Protein AF-A0A380FHR1-F1 (afdb_monomer)

Foldseek 3Di:
DDQPPDADPDPDPRNVVSVVVNVVVVVVVVVVVVVVVVCLVPPDDCSDDQQVDDDVPGTRVVVVVVVVVCVVPDDDDCPDPCPVVQQVCQQAPVRDGDPGNVVNVVVVVVVVVVVVVVVVVVVVVVCVLEAELVVLPFDQAQPDASARSLCVQQPQALGEYEYEFGETEHAAARAHAANYEYEYPAEPRYEYEYDLNHDLQHANYEHNDQPLPHENYEYEGYEYELPQVSDCDWDQDPNDTHRGDAGPDDPGQANYEYHNYYNYDYYRYHYHNTNDYNYDYHND

InterPro domains:
  IPR011050 Pectin lyase fold/virulence factor [SSF51126] (128-274)
  IPR012334 Pectin lyase fold [G3DSA:2.160.20.10] (113-280)
  IPR024535 Rhamnogalacturonase A/B/Epimerase-like, pectate lyase domain [PF12708] (130-244)

Sequence (284 aa):
MNLHLDYPIDIGREWRYKTIDNFKMLSNFYQDITSNMKYHRTEEKHAHHARQIDYENVNVETIIKYLFSRVDNLVLGHNGDVVNETKDSRVAVDGTPFNVLSDRLFYDFSRIEKKLDENYEKLNKKIERIVNVNDYGADPTGETNSDEAFKKALGSGNVHVHMTAGTYKIKNGIKLPSRSILSGEGKGITIIKLADDAPRETLAVTNKDMDGTAEYIGTKGYSVDGNKARFDEKNVSQGIQFNHPAPSGGSLSSNVRFAGVKYGYIEDIKSIDALLPWFRYYLC

Secondary structure (DSSP, 8-state):
--------SS-SHHHHHHHHHHHHHHHHHHHHHHHHHHHHHHT-TT-S-GGGSEETTEEHHHHHHHHHHHHHT------STTHHHHHHTTB-TTS-B-SSHHHHHHHHHHHHHHHHHHHHHHHHHHHTTEEEGGGGT--TTSSSB-HHHHHHHHTTSSEEEE--SEEEEESS-EEE-TTEEEE-S-TTTEEEEE-TT--TT--SEEES--SS--BSEEEEEEEEE--GGG--PPEEETTEEESSPPP-STT-S-SEEEES-BS-EEEEEEEES-SS-SEEEE--

Organism: Staphylococcus gallinarum (NCBI:txid1293)

Solvent-accessible surface area (backbone atoms only — not comparable to full-atom values): 15306 Å² total; per-residue (Å²): 136,86,68,77,80,84,69,61,92,57,89,46,73,66,36,50,48,44,52,54,51,36,51,51,52,52,52,49,53,51,52,50,51,52,50,51,54,48,38,55,73,74,68,48,78,80,76,65,60,50,72,81,36,79,47,93,97,46,26,45,44,58,55,50,52,52,53,50,55,50,58,76,70,56,83,80,80,90,80,60,87,65,47,67,60,52,59,58,62,6,44,39,97,86,67,55,76,43,96,45,48,68,59,30,50,52,55,52,50,57,52,48,51,52,52,48,52,56,48,48,53,54,47,48,65,61,50,65,33,57,38,55,27,54,84,51,65,31,36,43,82,39,86,47,73,20,50,67,10,50,52,61,54,43,63,86,28,73,28,32,34,34,41,66,64,30,34,32,18,27,47,79,38,47,62,43,35,43,40,20,33,43,33,35,70,23,61,86,41,8,34,41,30,42,36,72,87,31,58,67,49,38,35,51,33,29,50,56,53,66,84,44,77,29,34,43,34,36,39,35,20,21,21,36,32,37,45,42,78,59,46,87,52,66,25,72,56,98,88,43,77,40,98,42,53,71,48,68,49,95,82,34,11,15,26,32,39,43,42,13,54,42,76,56,51,79,43,65,69,41,73,39,54,45,51,34,64,51,66,48,79,41,86,106

Mean predicted aligned error: 12.51 Å

Structure (mmCIF, N/CA/C/O backbone):
data_AF-A0A380FHR1-F1
#
_entry.id   AF-A0A380FHR1-F1
#
loop_
_atom_site.group_PDB
_atom_site.id
_atom_site.type_symbol
_atom_site.label_atom_id
_atom_site.label_alt_id
_atom_site.label_comp_id
_atom_site.label_asym_id
_atom_site.label_entity_id
_atom_site.label_seq_id
_atom_site.pdbx_PDB_ins_code
_atom_site.Cartn_x
_atom_site.Cartn_y
_atom_site.Cartn_z
_atom_site.occupancy
_atom_site.B_iso_or_equiv
_atom_site.auth_seq_id
_atom_site.auth_comp_id
_atom_site.auth_asym_id
_atom_site.auth_atom_id
_atom_site.pdbx_PDB_model_num
ATOM 1 N N . MET A 1 1 ? 7.665 35.182 25.353 1.00 75.38 1 MET A N 1
ATOM 2 C CA . MET A 1 1 ? 8.091 35.887 24.126 1.00 75.38 1 MET A CA 1
ATOM 3 C C . MET A 1 1 ? 7.876 37.365 24.367 1.00 75.38 1 MET A C 1
ATOM 5 O O . MET A 1 1 ? 6.761 37.730 24.710 1.00 75.38 1 MET A O 1
ATOM 9 N N . ASN A 1 2 ? 8.918 38.182 24.234 1.00 86.44 2 ASN A N 1
ATOM 10 C CA . ASN A 1 2 ? 8.827 39.625 24.453 1.00 86.44 2 ASN A CA 1
ATOM 11 C C . ASN A 1 2 ? 9.055 40.309 23.111 1.00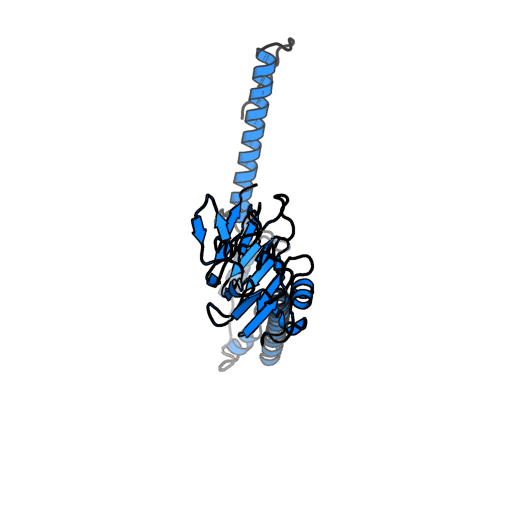 86.44 2 ASN A C 1
ATOM 13 O O . ASN A 1 2 ? 10.183 40.350 22.633 1.00 86.44 2 ASN A O 1
ATOM 17 N N . LEU A 1 3 ? 7.974 40.771 22.490 1.00 93.56 3 LEU A N 1
ATOM 18 C CA . LEU A 1 3 ? 8.045 41.508 21.233 1.00 93.56 3 LEU A CA 1
ATOM 19 C C . LEU A 1 3 ? 8.453 42.955 21.519 1.00 93.56 3 LEU A C 1
ATOM 21 O O . LEU A 1 3 ? 8.003 43.541 22.504 1.00 93.56 3 LEU A O 1
ATOM 25 N N . HIS A 1 4 ? 9.247 43.547 20.633 1.00 94.81 4 HIS A N 1
ATOM 26 C CA . HIS A 1 4 ? 9.456 44.992 20.605 1.00 94.81 4 HIS A CA 1
ATOM 27 C C . HIS A 1 4 ? 8.129 45.650 20.234 1.00 94.81 4 HIS A C 1
ATOM 29 O O . HIS A 1 4 ? 7.595 45.387 19.156 1.00 94.81 4 HIS A O 1
ATOM 35 N N . LEU A 1 5 ? 7.570 46.462 21.126 1.00 94.00 5 LEU A N 1
ATOM 36 C CA . LEU A 1 5 ? 6.333 47.219 20.880 1.00 94.00 5 LEU A CA 1
ATOM 37 C C . LEU A 1 5 ? 6.600 48.731 20.824 1.00 94.00 5 LEU A C 1
ATOM 39 O O . LEU A 1 5 ? 5.780 49.495 20.322 1.00 94.00 5 LEU A O 1
ATOM 43 N N . ASP A 1 6 ? 7.769 49.153 21.293 1.00 94.50 6 ASP A N 1
ATOM 44 C CA . ASP A 1 6 ? 8.292 50.511 21.284 1.00 94.50 6 ASP A CA 1
ATOM 45 C C . ASP A 1 6 ? 9.019 50.796 19.961 1.00 94.50 6 ASP A C 1
ATOM 47 O O . ASP A 1 6 ? 10.242 50.704 19.844 1.00 94.50 6 ASP A O 1
ATOM 51 N N . TYR A 1 7 ? 8.272 51.124 18.913 1.00 95.38 7 TYR A N 1
ATOM 52 C CA . TYR A 1 7 ? 8.891 51.490 17.640 1.00 95.38 7 TYR A CA 1
ATOM 53 C C . TYR A 1 7 ? 9.314 52.963 17.628 1.00 95.38 7 TYR A C 1
ATOM 55 O O . TYR A 1 7 ? 8.534 53.821 18.047 1.00 95.38 7 TYR A O 1
ATOM 63 N N . PRO A 1 8 ? 10.518 53.287 17.120 1.00 92.94 8 PRO A N 1
ATOM 64 C CA . PRO A 1 8 ? 10.861 54.672 16.835 1.00 92.94 8 PRO A CA 1
ATOM 65 C C . PRO A 1 8 ? 9.966 55.204 15.706 1.00 92.94 8 PRO A C 1
ATOM 67 O O . PRO A 1 8 ? 9.514 54.442 14.847 1.00 92.94 8 PRO A O 1
ATOM 70 N N . ILE A 1 9 ? 9.735 56.519 15.694 1.00 92.62 9 ILE A N 1
ATOM 71 C CA . ILE A 1 9 ? 8.952 57.188 14.640 1.00 92.62 9 ILE A CA 1
ATOM 72 C C . ILE A 1 9 ? 9.678 57.077 13.286 1.00 92.62 9 ILE A C 1
ATOM 74 O O . ILE A 1 9 ? 9.042 56.889 12.249 1.00 92.62 9 ILE A O 1
ATOM 78 N N . ASP A 1 10 ? 11.013 57.130 13.297 1.00 92.19 10 ASP A N 1
ATOM 79 C CA . ASP A 1 10 ? 11.834 57.035 12.092 1.00 92.19 10 ASP A CA 1
ATOM 80 C C . ASP A 1 10 ? 12.013 55.583 11.617 1.00 92.19 10 ASP A C 1
ATOM 82 O O . ASP A 1 10 ? 12.459 54.706 12.360 1.00 92.19 10 ASP A O 1
ATOM 86 N N . ILE A 1 11 ? 11.798 55.339 10.320 1.00 89.94 11 ILE A N 1
ATOM 87 C CA . ILE A 1 11 ? 11.934 54.024 9.651 1.00 89.94 11 ILE A CA 1
ATOM 88 C C . ILE A 1 11 ? 13.398 53.614 9.357 1.00 89.94 11 ILE A C 1
ATOM 90 O O . ILE A 1 11 ? 13.751 53.044 8.311 1.00 89.94 11 ILE A O 1
ATOM 94 N N . GLY A 1 12 ? 14.285 53.933 10.298 1.00 92.94 12 GLY A N 1
ATOM 95 C CA . GLY A 1 12 ? 15.726 53.715 10.228 1.00 92.94 12 GLY A CA 1
ATOM 96 C C . GLY A 1 12 ? 16.170 52.293 10.586 1.00 92.94 12 GLY A C 1
ATOM 97 O O . GLY A 1 12 ? 15.414 51.323 10.527 1.00 92.94 12 GLY A O 1
ATOM 98 N N . ARG A 1 13 ? 17.449 52.157 10.958 1.00 94.44 13 ARG A N 1
ATOM 99 C CA . ARG A 1 13 ? 18.068 50.864 11.304 1.00 94.44 13 ARG A CA 1
ATOM 100 C C . ARG A 1 13 ? 17.358 50.174 12.472 1.00 94.44 13 ARG A C 1
ATOM 102 O O . ARG A 1 13 ? 17.110 48.975 12.395 1.00 94.44 13 ARG A O 1
ATOM 109 N N . GLU A 1 14 ? 17.033 50.925 13.520 1.00 94.94 14 GLU A N 1
ATOM 110 C CA . GLU A 1 14 ? 16.400 50.393 14.730 1.00 94.94 14 GLU A CA 1
ATOM 111 C C . GLU A 1 14 ? 14.989 49.859 14.450 1.00 94.94 14 GLU A C 1
ATOM 113 O O . GLU A 1 14 ? 14.685 48.728 14.822 1.00 94.94 14 GLU A O 1
ATOM 118 N N . TRP A 1 15 ? 14.169 50.610 13.705 1.00 96.00 15 TRP A N 1
ATOM 119 C CA . TRP A 1 15 ? 12.836 50.166 13.282 1.00 96.00 15 TRP A CA 1
ATOM 120 C C . TRP A 1 15 ? 12.893 48.829 12.530 1.00 96.00 15 TRP A C 1
ATOM 122 O O . TRP A 1 15 ? 12.142 47.898 12.829 1.00 96.00 15 TRP A O 1
ATOM 132 N N . ARG A 1 16 ? 13.829 48.697 11.577 1.00 95.44 16 ARG A N 1
ATOM 133 C CA . ARG A 1 16 ? 13.999 47.466 10.784 1.00 95.44 16 ARG A CA 1
ATOM 134 C C . ARG A 1 16 ? 14.482 46.302 11.636 1.00 95.44 16 ARG A C 1
ATOM 136 O O . ARG A 1 16 ? 13.987 45.194 11.462 1.00 95.44 16 ARG A O 1
ATOM 143 N N . TYR A 1 17 ? 15.424 46.549 12.546 1.00 95.19 17 TYR A N 1
ATOM 144 C CA . TYR A 1 17 ? 15.900 45.538 13.486 1.00 95.19 17 TYR A CA 1
ATOM 145 C C . TYR A 1 17 ? 14.744 44.995 14.332 1.00 95.19 17 TYR A C 1
ATOM 147 O O . TYR A 1 17 ? 14.491 43.794 14.288 1.00 95.19 17 TYR A O 1
ATOM 155 N N . LYS A 1 18 ? 13.992 45.878 15.007 1.00 96.19 18 LYS A N 1
ATOM 156 C CA . LYS A 1 18 ? 12.850 45.506 15.858 1.00 96.19 18 LYS A CA 1
ATOM 157 C C . LYS A 1 18 ? 11.790 44.722 15.077 1.00 96.19 18 LYS A C 1
ATOM 159 O O . LYS A 1 18 ? 11.307 43.697 15.549 1.00 96.19 18 LYS A O 1
ATOM 164 N N . THR A 1 19 ? 11.509 45.146 13.843 1.00 95.25 19 THR A N 1
ATOM 165 C CA . THR A 1 19 ? 10.565 44.467 12.942 1.00 95.25 19 THR A CA 1
ATOM 166 C C . THR A 1 19 ? 11.025 43.050 12.586 1.00 95.25 19 THR A C 1
ATOM 168 O O . THR A 1 19 ? 10.270 42.092 12.742 1.00 95.25 19 THR A O 1
ATOM 171 N N . ILE A 1 20 ? 12.266 42.894 12.111 1.00 95.62 20 ILE A N 1
ATOM 172 C CA . ILE A 1 20 ? 12.815 41.590 11.704 1.00 95.62 20 ILE A CA 1
ATOM 173 C C . ILE A 1 20 ? 12.901 40.642 12.900 1.00 95.62 20 ILE A C 1
ATOM 175 O O . ILE A 1 20 ? 12.575 39.462 12.773 1.00 95.62 20 ILE A O 1
ATOM 179 N N . ASP A 1 21 ? 13.343 41.153 14.046 1.00 95.50 21 ASP A N 1
ATOM 180 C CA . ASP A 1 21 ? 13.478 40.376 15.272 1.00 95.50 21 ASP A CA 1
ATOM 181 C C . ASP A 1 21 ? 12.108 39.875 15.755 1.00 95.50 21 ASP A C 1
ATOM 183 O O . ASP A 1 21 ? 11.928 38.672 15.948 1.00 95.50 21 ASP A O 1
ATOM 187 N N . ASN A 1 22 ? 11.093 40.749 15.785 1.00 97.44 22 ASN A N 1
ATOM 188 C CA . ASN A 1 22 ? 9.713 40.353 16.072 1.00 97.44 22 ASN A CA 1
ATOM 189 C C . ASN A 1 22 ? 9.204 39.270 15.115 1.00 97.44 22 ASN A C 1
ATOM 191 O O . ASN A 1 22 ? 8.620 38.288 15.567 1.00 97.44 22 ASN A O 1
ATOM 195 N N . PHE A 1 23 ? 9.422 39.413 13.803 1.00 97.19 23 PHE A N 1
ATOM 196 C CA . PHE A 1 23 ? 8.970 38.407 12.837 1.00 97.19 23 PHE A CA 1
ATOM 197 C C . PHE A 1 23 ? 9.641 37.049 13.046 1.00 97.19 23 PHE A C 1
ATOM 199 O O . PHE A 1 23 ? 8.971 36.019 12.965 1.00 97.19 23 PHE A O 1
ATOM 206 N N . LYS A 1 24 ? 10.939 37.028 13.362 1.00 95.88 24 LYS A N 1
ATOM 207 C CA . LYS A 1 24 ? 11.644 35.785 13.698 1.00 95.88 24 LYS A CA 1
ATOM 208 C C . LYS A 1 24 ? 11.088 35.152 14.969 1.00 95.88 24 LYS A C 1
ATOM 210 O O . LYS A 1 24 ? 10.809 33.956 14.970 1.00 95.88 24 LYS A O 1
ATOM 215 N N . MET A 1 25 ? 10.878 35.944 16.021 1.00 95.75 25 MET A N 1
ATOM 216 C CA . MET A 1 25 ? 10.296 35.456 17.275 1.00 95.75 25 MET A CA 1
ATOM 217 C C . MET A 1 25 ? 8.899 34.872 17.060 1.00 95.75 25 MET A C 1
ATOM 219 O O . MET A 1 25 ? 8.623 33.773 17.532 1.00 95.75 25 MET A O 1
ATOM 223 N N . LEU A 1 26 ? 8.048 35.565 16.299 1.00 96.62 26 LEU A N 1
ATOM 224 C CA . LEU A 1 26 ? 6.706 35.097 15.955 1.00 96.62 26 LEU A CA 1
ATOM 225 C C . LEU A 1 26 ? 6.741 33.798 15.145 1.00 96.62 26 LEU A C 1
ATOM 227 O O . LEU A 1 26 ? 5.982 32.877 15.438 1.00 96.62 26 LEU A O 1
ATOM 231 N N . SER A 1 27 ? 7.635 33.703 14.157 1.00 96.56 27 SER A N 1
ATOM 232 C CA . SER A 1 27 ? 7.803 32.491 13.350 1.00 96.56 27 SER A CA 1
ATOM 233 C C . SER A 1 27 ? 8.229 31.298 14.205 1.00 96.56 27 SER A C 1
ATOM 235 O O . SER A 1 27 ? 7.646 30.223 14.085 1.00 96.56 27 SER A O 1
ATOM 237 N N . ASN A 1 28 ? 9.214 31.481 15.087 1.00 95.81 28 ASN A N 1
ATOM 238 C CA . ASN A 1 28 ? 9.685 30.413 15.970 1.00 95.81 28 ASN A CA 1
ATOM 239 C C . ASN A 1 28 ? 8.590 29.995 16.954 1.00 95.81 28 ASN A C 1
ATOM 241 O O . ASN A 1 28 ? 8.296 28.815 17.081 1.00 95.81 28 ASN A O 1
ATOM 245 N N . PHE A 1 29 ? 7.906 30.960 17.570 1.00 96.12 29 PHE A N 1
ATOM 246 C CA . PHE A 1 29 ? 6.795 30.684 18.476 1.00 96.12 29 PHE A CA 1
ATOM 247 C C . PHE A 1 29 ? 5.662 29.905 17.793 1.00 96.12 29 PHE A C 1
ATOM 249 O O . PHE A 1 29 ? 5.120 28.961 18.366 1.00 96.12 29 PHE A O 1
ATOM 256 N N . TYR A 1 30 ? 5.326 30.257 16.549 1.00 96.81 30 TYR A N 1
ATOM 257 C CA . TYR A 1 30 ? 4.349 29.513 15.755 1.00 96.81 30 TYR A CA 1
ATOM 258 C C . TYR A 1 30 ? 4.797 28.067 15.495 1.00 96.81 30 TYR A C 1
ATOM 260 O O . TYR A 1 30 ? 3.996 27.136 15.625 1.00 96.81 30 TYR A O 1
ATOM 268 N N . GLN A 1 31 ? 6.071 27.863 15.152 1.00 96.69 31 GLN A N 1
ATOM 269 C CA . GLN A 1 31 ? 6.639 26.529 14.946 1.00 96.69 31 GLN A CA 1
ATOM 270 C C . GLN A 1 31 ? 6.643 25.703 16.237 1.00 96.69 31 GLN A C 1
ATOM 272 O O . GLN A 1 31 ? 6.275 24.526 16.201 1.00 96.69 31 GLN A O 1
ATOM 277 N N . ASP A 1 32 ? 6.978 26.320 17.369 1.00 96.75 32 ASP A N 1
ATOM 278 C CA . ASP A 1 32 ? 6.986 25.680 18.684 1.00 96.75 32 ASP A CA 1
ATOM 279 C C . ASP A 1 32 ? 5.577 25.251 19.097 1.00 96.75 32 ASP A C 1
ATOM 281 O O . ASP A 1 32 ? 5.377 24.093 19.459 1.00 96.75 32 ASP A O 1
ATOM 285 N N . ILE A 1 33 ? 4.577 26.135 18.968 1.00 97.44 33 ILE A N 1
ATOM 286 C CA . ILE A 1 33 ? 3.171 25.784 19.227 1.00 97.44 33 ILE A CA 1
ATOM 287 C C . ILE A 1 33 ? 2.736 24.640 18.322 1.00 97.44 33 ILE A C 1
ATOM 289 O O . ILE A 1 33 ? 2.138 23.676 18.791 1.00 97.44 33 ILE A O 1
ATOM 293 N N . THR A 1 34 ? 3.024 24.731 17.024 1.00 97.75 34 THR A N 1
ATOM 294 C CA . THR A 1 34 ? 2.611 23.706 16.058 1.00 97.75 34 THR A CA 1
ATOM 295 C C . THR A 1 34 ? 3.220 22.351 16.408 1.00 97.75 34 THR A C 1
ATOM 297 O O . THR A 1 34 ? 2.531 21.330 16.374 1.00 97.75 34 THR A O 1
ATOM 300 N N . SER A 1 35 ? 4.494 22.340 16.795 1.00 97.31 35 SER A N 1
ATOM 301 C CA . SER A 1 35 ? 5.212 21.126 17.182 1.00 97.31 35 SER A CA 1
ATOM 302 C C . SER A 1 35 ? 4.701 20.565 18.506 1.00 97.31 35 SER A C 1
ATOM 304 O O . SER A 1 35 ? 4.442 19.367 18.595 1.00 97.31 35 SER A O 1
ATOM 306 N N . ASN A 1 36 ? 4.478 21.420 19.506 1.00 97.69 36 ASN A N 1
ATOM 307 C CA . ASN A 1 36 ? 3.932 21.023 20.800 1.00 97.69 36 ASN A CA 1
ATOM 308 C C . ASN A 1 36 ? 2.505 20.467 20.663 1.00 97.69 36 ASN A C 1
ATOM 310 O O . ASN A 1 36 ? 2.215 19.395 21.181 1.00 97.69 36 ASN A O 1
ATOM 314 N N . MET A 1 37 ? 1.648 21.115 19.869 1.00 97.69 37 MET A N 1
ATOM 315 C CA . MET A 1 37 ? 0.297 20.629 19.576 1.00 97.69 37 MET A CA 1
ATOM 316 C C . MET A 1 37 ? 0.306 19.317 18.797 1.00 97.69 37 MET A C 1
ATOM 318 O O . MET A 1 37 ? -0.544 18.460 19.031 1.00 97.69 37 MET A O 1
ATOM 322 N N . LYS A 1 38 ? 1.246 19.138 17.861 1.00 97.75 38 LYS A N 1
ATOM 323 C CA . LYS A 1 38 ? 1.417 17.859 17.168 1.00 97.75 38 LYS A CA 1
ATOM 324 C C . LYS A 1 38 ? 1.790 16.769 18.170 1.00 97.75 38 LYS A C 1
ATOM 326 O O . LYS A 1 38 ? 1.095 15.762 18.225 1.00 97.75 38 LYS A O 1
ATOM 331 N N . TYR A 1 39 ? 2.812 17.010 18.988 1.00 97.56 39 TYR A N 1
ATOM 332 C CA . TYR A 1 39 ? 3.243 16.088 20.035 1.00 97.56 39 TYR A CA 1
ATOM 333 C C . TYR A 1 39 ? 2.092 15.723 20.987 1.00 97.56 39 TYR A C 1
ATOM 335 O O . TYR A 1 39 ? 1.795 14.540 21.138 1.00 97.56 39 TYR A O 1
ATOM 343 N N . HIS A 1 40 ? 1.372 16.712 21.527 1.00 97.62 40 HIS A N 1
ATOM 344 C CA . HIS A 1 40 ? 0.210 16.509 22.401 1.00 97.62 40 HIS A CA 1
ATOM 345 C C . HIS A 1 40 ? -0.860 15.610 21.759 1.00 97.62 40 HIS A C 1
ATOM 347 O O . HIS A 1 40 ? -1.440 14.745 22.408 1.00 97.62 40 HIS A O 1
ATOM 353 N N . ARG A 1 41 ? -1.104 15.782 20.452 1.00 96.62 41 ARG A N 1
ATOM 354 C CA . ARG A 1 41 ? -2.133 15.035 19.713 1.00 96.62 41 ARG A CA 1
ATOM 355 C C . ARG A 1 41 ? -1.725 13.622 19.311 1.00 96.62 41 ARG A C 1
ATOM 357 O O . ARG A 1 41 ? -2.615 12.805 19.086 1.00 96.62 41 ARG A O 1
ATOM 364 N N . THR A 1 42 ? -0.435 13.351 19.111 1.00 95.94 42 THR A N 1
ATOM 365 C CA . THR A 1 42 ? 0.008 12.099 18.470 1.00 95.94 42 THR A CA 1
ATOM 366 C C . THR A 1 42 ? 0.945 11.249 19.310 1.00 95.94 42 THR A C 1
ATOM 368 O O . THR A 1 42 ? 1.016 10.045 19.079 1.00 95.94 42 THR A O 1
ATOM 371 N N . GLU A 1 43 ? 1.683 11.843 20.242 1.00 95.88 43 GLU A N 1
ATOM 372 C CA . GLU A 1 43 ? 2.809 11.186 20.918 1.00 95.88 43 GLU A CA 1
ATOM 373 C C . GLU A 1 43 ? 2.735 11.274 22.446 1.00 95.88 43 GLU A C 1
ATOM 375 O O . GLU A 1 43 ? 3.196 10.355 23.129 1.00 95.88 43 GLU A O 1
ATOM 380 N N . GLU A 1 44 ? 2.147 12.340 22.997 1.00 97.56 44 GLU A N 1
ATOM 381 C CA . GLU A 1 44 ? 2.068 12.537 24.441 1.00 97.56 44 GLU A CA 1
ATOM 382 C C . GLU A 1 44 ? 1.219 11.454 25.119 1.00 97.56 44 GLU A C 1
ATOM 384 O O . GLU A 1 44 ? 0.011 11.320 24.907 1.00 97.56 44 GLU A O 1
ATOM 389 N N . LYS A 1 45 ? 1.861 10.673 25.990 1.00 95.88 45 LYS A N 1
ATOM 390 C CA . LYS A 1 45 ? 1.184 9.666 26.811 1.00 95.88 45 LYS A CA 1
ATOM 391 C C . LYS A 1 45 ? 0.536 10.343 28.014 1.00 95.88 45 LYS A C 1
ATOM 393 O O . LYS A 1 45 ? 1.156 11.185 28.649 1.00 95.88 45 LYS A O 1
ATOM 398 N N . HIS A 1 46 ? -0.680 9.920 28.362 1.00 94.50 46 HIS A N 1
ATOM 399 C CA . HIS A 1 46 ? -1.454 10.492 29.475 1.00 94.50 46 HIS A CA 1
ATOM 400 C C . HIS A 1 46 ? -1.723 12.004 29.343 1.00 94.50 46 HIS A C 1
ATOM 402 O O . HIS A 1 46 ? -1.794 12.708 30.345 1.00 94.50 46 HIS A O 1
ATOM 408 N N . ALA A 1 47 ? -1.930 12.485 28.113 1.00 95.56 47 ALA A N 1
ATOM 409 C CA . ALA A 1 47 ? -2.236 13.885 27.806 1.00 95.56 47 ALA A CA 1
ATOM 410 C C . ALA A 1 47 ? -3.467 14.445 28.553 1.00 95.56 47 ALA A C 1
ATOM 412 O O . ALA A 1 47 ? -3.565 15.648 28.797 1.00 95.56 47 ALA A O 1
ATOM 413 N N . HIS A 1 48 ? -4.404 13.571 28.931 1.00 96.19 48 HIS A N 1
ATOM 414 C CA . HIS A 1 48 ? -5.627 13.934 29.638 1.00 96.19 48 HIS A CA 1
ATOM 415 C C . HIS A 1 48 ? -5.905 12.990 30.809 1.00 96.19 48 HIS A C 1
ATOM 417 O O . HIS A 1 48 ? -5.642 11.786 30.752 1.00 96.19 48 HIS A O 1
ATOM 423 N N . HIS A 1 49 ? -6.528 13.532 31.851 1.00 97.44 49 HIS A N 1
ATOM 424 C CA . HIS A 1 49 ? -7.207 12.760 32.882 1.00 97.44 49 HIS A CA 1
ATOM 425 C C . HIS A 1 49 ? -8.622 12.390 32.423 1.00 97.44 49 HIS A C 1
ATOM 427 O O . HIS A 1 49 ? -9.281 13.172 31.741 1.00 97.44 49 HIS A O 1
ATOM 433 N N . ALA A 1 50 ? -9.139 11.243 32.871 1.00 97.19 50 ALA A N 1
ATOM 434 C CA . ALA A 1 50 ? -10.475 10.771 32.495 1.00 97.19 50 ALA A CA 1
ATOM 435 C C . ALA A 1 50 ? -11.609 11.767 32.837 1.00 97.19 50 ALA A C 1
ATOM 437 O O . ALA A 1 50 ? -12.598 11.829 32.113 1.00 97.19 50 ALA A O 1
ATOM 438 N N . ARG A 1 51 ? -11.461 12.608 33.875 1.00 97.50 51 ARG A N 1
ATOM 439 C CA . ARG A 1 51 ? -12.414 13.696 34.187 1.00 97.50 51 ARG A CA 1
ATOM 440 C C . ARG A 1 51 ? -12.535 14.787 33.118 1.00 97.50 51 ARG A C 1
ATOM 442 O O . ARG A 1 51 ? -13.465 15.576 33.192 1.00 97.50 51 ARG A O 1
ATOM 449 N N . GLN A 1 52 ? -11.579 14.878 32.192 1.00 97.88 52 GLN A N 1
ATOM 450 C CA . GLN A 1 52 ? -11.570 15.858 31.097 1.00 97.88 52 GLN A CA 1
ATOM 451 C C . GLN A 1 52 ? -12.258 15.325 29.832 1.00 97.88 52 GLN A C 1
ATOM 453 O O . GLN A 1 52 ? -12.270 16.016 28.819 1.00 97.88 52 GLN A O 1
ATOM 458 N N . ILE A 1 53 ? -12.775 14.093 29.871 1.00 97.75 53 ILE A N 1
ATOM 459 C CA . ILE A 1 53 ? -13.451 13.448 28.749 1.00 97.75 53 ILE A CA 1
ATOM 460 C C . ILE A 1 53 ? -14.925 13.315 29.113 1.00 97.75 53 ILE A C 1
ATOM 462 O O . ILE A 1 53 ? -15.266 12.613 30.069 1.00 97.75 53 ILE A O 1
ATOM 466 N N . ASP A 1 54 ? -15.782 13.984 28.351 1.00 97.81 54 ASP A N 1
ATOM 467 C CA . ASP A 1 54 ? -17.229 13.916 28.528 1.00 97.81 54 ASP A CA 1
ATOM 468 C C . ASP A 1 54 ? -17.786 12.574 28.025 1.00 97.81 54 ASP A C 1
ATOM 470 O O . ASP A 1 54 ? -17.332 12.014 27.024 1.00 97.81 54 ASP A O 1
ATOM 474 N N . TYR A 1 55 ? -18.788 12.061 28.732 1.00 96.12 55 TYR A N 1
ATOM 475 C CA . TYR A 1 55 ? -19.588 10.894 28.380 1.00 96.12 55 TYR A CA 1
ATOM 476 C C . TYR A 1 55 ? -21.050 11.174 28.748 1.00 96.12 55 TYR A C 1
ATOM 478 O O . TYR A 1 55 ? -21.425 11.165 29.923 1.00 96.12 55 TYR A O 1
ATOM 486 N N . GLU A 1 56 ? -21.875 11.439 27.734 1.00 94.88 56 GLU A N 1
ATOM 487 C CA . GLU A 1 56 ? -23.251 11.926 27.902 1.00 94.88 56 GLU A CA 1
ATOM 488 C C . GLU A 1 56 ? -23.312 13.159 28.829 1.00 94.88 56 GLU A C 1
ATOM 490 O O . GLU A 1 56 ? -22.760 14.202 28.493 1.00 94.88 56 GLU A O 1
ATOM 495 N N . ASN A 1 57 ? -23.972 13.051 29.989 1.00 96.06 57 ASN A N 1
ATOM 496 C CA . ASN A 1 57 ? -24.147 14.140 30.959 1.00 96.06 57 ASN A CA 1
ATOM 497 C C . ASN A 1 57 ? -23.120 14.112 32.113 1.00 96.06 57 ASN A C 1
ATOM 499 O O . ASN A 1 57 ? -23.272 14.846 33.089 1.00 96.06 57 ASN A O 1
ATOM 503 N N . VAL A 1 58 ? -22.111 13.237 32.053 1.00 97.56 58 VAL A N 1
ATOM 504 C CA . VAL A 1 58 ? -21.051 13.092 33.069 1.00 97.56 58 VAL A CA 1
ATOM 505 C C . VAL A 1 58 ? -19.677 12.998 32.397 1.00 97.56 58 VAL A C 1
ATOM 507 O O . VAL A 1 58 ? -19.577 13.064 31.180 1.00 97.56 58 VAL A O 1
ATOM 510 N N . ASN A 1 59 ? -18.597 12.834 33.166 1.00 98.06 59 ASN A N 1
ATOM 511 C CA . ASN A 1 59 ? -17.271 12.523 32.615 1.00 98.06 59 ASN A CA 1
ATOM 512 C C . ASN A 1 59 ? -16.929 11.028 32.745 1.00 98.06 59 ASN A C 1
ATOM 514 O O . ASN A 1 59 ? -17.493 10.317 33.586 1.00 98.06 59 ASN A O 1
ATOM 518 N N . VAL A 1 60 ? -15.959 10.567 31.949 1.00 97.75 60 VAL A N 1
ATOM 519 C CA . VAL A 1 60 ? -15.507 9.164 31.902 1.00 97.75 60 VAL A CA 1
ATOM 520 C C . VAL A 1 60 ? -15.060 8.650 33.277 1.00 97.75 60 VAL A C 1
ATOM 522 O O . VAL A 1 60 ? -15.379 7.523 33.648 1.00 97.75 60 VAL A O 1
ATOM 525 N N . GLU A 1 61 ? -14.376 9.469 34.080 1.00 98.19 61 GLU A N 1
ATOM 526 C CA . GLU A 1 61 ? -13.972 9.068 35.437 1.00 98.19 61 GLU A CA 1
ATOM 527 C C . GLU A 1 61 ? -15.185 8.748 36.328 1.00 98.19 61 GLU A C 1
ATOM 529 O O . GLU A 1 61 ? -15.181 7.764 37.069 1.00 98.19 61 GLU A O 1
ATOM 534 N N . THR A 1 62 ? -16.235 9.563 36.236 1.00 98.06 62 THR A N 1
ATOM 535 C CA . THR A 1 62 ? -17.453 9.427 37.044 1.00 98.06 62 THR A CA 1
ATOM 536 C C . THR A 1 62 ? -18.228 8.169 36.669 1.00 98.06 62 THR A C 1
ATOM 538 O O . THR A 1 62 ? -18.592 7.394 37.554 1.00 98.06 62 THR A O 1
ATOM 541 N N . ILE A 1 63 ? -18.446 7.928 35.370 1.00 97.56 63 ILE A N 1
ATOM 542 C CA . ILE A 1 63 ? -19.181 6.740 34.917 1.00 97.56 63 ILE A CA 1
ATOM 543 C C . ILE A 1 63 ? -18.413 5.448 35.222 1.00 97.56 63 ILE A C 1
ATOM 545 O O . ILE A 1 63 ? -19.022 4.481 35.669 1.00 97.56 63 ILE A O 1
ATOM 549 N N . ILE A 1 64 ? -17.081 5.436 35.087 1.00 97.56 64 ILE A N 1
ATOM 550 C CA . ILE A 1 64 ? -16.256 4.270 35.438 1.00 97.56 64 ILE A CA 1
ATOM 551 C C . ILE A 1 64 ? -16.366 3.951 36.932 1.00 97.56 64 ILE A C 1
ATOM 553 O O . ILE A 1 64 ? -16.614 2.801 37.293 1.00 97.56 64 ILE A O 1
ATOM 557 N N . LYS A 1 65 ? -16.239 4.958 37.810 1.00 98.00 65 LYS A N 1
ATOM 558 C CA . LYS A 1 65 ? -16.412 4.764 39.260 1.00 98.00 65 LYS A CA 1
ATOM 559 C C . LYS A 1 65 ? -17.799 4.216 39.589 1.00 98.00 65 LYS A C 1
ATOM 561 O O . LYS A 1 65 ? -17.908 3.261 40.350 1.00 98.00 65 LYS A O 1
ATOM 566 N N . TYR A 1 66 ? -18.842 4.781 38.982 1.00 97.50 66 TYR A N 1
ATOM 567 C CA . TYR A 1 66 ? -20.213 4.308 39.157 1.00 97.50 66 TYR A CA 1
ATOM 568 C C . TYR A 1 66 ? -20.388 2.844 38.722 1.00 97.50 66 TYR A C 1
ATOM 570 O O . TYR A 1 66 ? -20.977 2.057 39.463 1.00 97.50 66 TYR A O 1
ATOM 578 N N . LEU A 1 67 ? -19.856 2.455 37.557 1.00 96.69 67 LEU A N 1
ATOM 579 C CA . LEU A 1 67 ? -19.926 1.075 37.067 1.00 96.69 67 LEU A CA 1
ATOM 580 C C . LEU A 1 67 ? -19.188 0.100 37.992 1.00 96.69 67 LEU A C 1
ATOM 582 O O . LEU A 1 67 ? -19.754 -0.939 38.322 1.00 96.69 67 LEU A O 1
ATOM 586 N N . PHE A 1 68 ? -17.990 0.445 38.474 1.00 97.75 68 PHE A N 1
ATOM 587 C CA . PHE A 1 68 ? -17.280 -0.386 39.452 1.00 97.75 68 PHE A CA 1
ATOM 588 C C . PHE A 1 68 ? -18.065 -0.537 40.752 1.00 97.75 68 PHE A C 1
ATOM 590 O O . PHE A 1 68 ? -18.291 -1.657 41.193 1.00 97.75 68 PHE A O 1
ATOM 597 N N . SER A 1 69 ? -18.601 0.555 41.305 1.00 98.12 69 SER A N 1
ATOM 598 C CA . SER A 1 69 ? -19.440 0.473 42.506 1.00 98.12 69 SER A CA 1
ATOM 599 C C . SER A 1 69 ? -20.699 -0.374 42.297 1.00 98.12 69 SER A C 1
ATOM 601 O O . SER A 1 69 ? -21.173 -1.009 43.237 1.00 98.12 69 SER A O 1
ATOM 603 N N . ARG A 1 70 ? -21.261 -0.417 41.082 1.00 97.88 70 ARG A N 1
ATOM 604 C CA . ARG A 1 70 ? -22.366 -1.333 40.762 1.00 97.88 70 ARG A CA 1
ATOM 605 C C . ARG A 1 70 ? -21.931 -2.794 40.737 1.00 97.88 70 ARG A C 1
ATOM 607 O O . ARG A 1 70 ? -22.717 -3.629 41.169 1.00 97.88 70 ARG A O 1
ATOM 614 N N . VAL A 1 71 ? -20.736 -3.092 40.227 1.00 95.94 71 VAL A N 1
ATOM 615 C CA . VAL A 1 71 ? -20.167 -4.449 40.222 1.00 95.94 71 VAL A CA 1
ATOM 616 C C . VAL A 1 71 ? -19.850 -4.901 41.648 1.00 95.94 71 VAL A C 1
ATOM 618 O O . VAL A 1 71 ? -20.247 -5.998 42.022 1.00 95.94 71 VAL A O 1
ATOM 621 N N . ASP A 1 72 ? -19.239 -4.043 42.467 1.00 96.62 72 ASP A N 1
ATOM 622 C CA . ASP A 1 72 ? -18.896 -4.352 43.865 1.00 96.62 72 ASP A CA 1
ATOM 623 C C . ASP A 1 72 ? -20.131 -4.673 44.719 1.00 96.62 72 ASP A C 1
ATOM 625 O O . ASP A 1 72 ? -20.083 -5.515 45.612 1.00 96.62 72 ASP A O 1
ATOM 629 N N . ASN A 1 73 ? -21.255 -4.009 44.435 1.00 97.00 73 ASN A N 1
ATOM 630 C CA . ASN A 1 73 ? -22.525 -4.234 45.126 1.00 97.00 73 ASN A CA 1
ATOM 631 C C . ASN A 1 73 ? -23.432 -5.260 44.419 1.00 97.00 73 ASN A C 1
ATOM 633 O O . ASN A 1 73 ? -24.570 -5.467 44.847 1.00 97.00 73 ASN A O 1
ATOM 637 N N . LEU A 1 74 ? -22.981 -5.876 43.319 1.00 96.62 74 LEU A N 1
ATOM 638 C CA . LEU A 1 74 ? -23.784 -6.832 42.563 1.00 96.62 74 LEU A CA 1
ATOM 639 C C . LEU A 1 74 ? -23.939 -8.134 43.355 1.00 96.62 74 LEU A C 1
ATOM 641 O O . LEU A 1 74 ? -22.964 -8.796 43.698 1.00 96.62 74 LEU A O 1
ATOM 645 N N . VAL A 1 75 ? -25.185 -8.550 43.578 1.00 94.25 75 VAL A N 1
ATOM 646 C CA . VAL A 1 75 ? -25.506 -9.836 44.207 1.00 94.25 75 VAL A CA 1
ATOM 647 C C . VAL A 1 75 ? -25.997 -10.806 43.137 1.00 94.25 75 VAL A C 1
ATOM 649 O O . VAL A 1 75 ? -26.971 -10.527 42.436 1.00 94.25 75 VAL A O 1
ATOM 652 N N . LEU A 1 76 ? -25.330 -11.956 43.014 1.00 93.31 76 LEU A N 1
ATOM 653 C CA . LEU A 1 76 ? -25.679 -13.012 42.062 1.00 93.31 76 LEU A CA 1
ATOM 654 C C . LEU A 1 76 ? -26.245 -14.229 42.797 1.00 93.31 76 LEU A C 1
ATOM 656 O O . LEU A 1 76 ? -25.627 -14.756 43.719 1.00 93.31 76 LEU A O 1
ATOM 660 N N . GLY A 1 77 ? -27.415 -14.696 42.363 1.00 92.50 77 GLY A N 1
ATOM 661 C CA . GLY A 1 77 ? -27.979 -15.964 42.823 1.00 92.50 77 GLY A CA 1
ATOM 662 C C . GLY A 1 77 ? -27.279 -17.161 42.176 1.00 92.50 77 GLY A C 1
ATOM 663 O O . GLY A 1 77 ? -26.867 -17.099 41.013 1.00 92.50 77 GLY A O 1
ATOM 664 N N . HIS A 1 78 ? -27.185 -18.272 42.907 1.00 92.38 78 HIS A N 1
ATOM 665 C CA . HIS A 1 78 ? -26.773 -19.559 42.347 1.00 92.38 78 HIS A CA 1
ATOM 666 C C . HIS A 1 78 ? -27.965 -20.207 41.624 1.00 92.38 78 HIS A C 1
ATOM 668 O O . HIS A 1 78 ? -28.701 -21.010 42.191 1.00 92.38 78 HIS A O 1
ATOM 674 N N . ASN A 1 79 ? -28.183 -19.805 40.370 1.00 88.56 79 ASN A N 1
ATOM 675 C CA . ASN A 1 79 ? -29.348 -20.190 39.563 1.00 88.56 79 ASN A CA 1
ATOM 676 C C . ASN A 1 79 ? -29.188 -21.545 38.842 1.00 88.56 79 ASN A C 1
ATOM 678 O O . ASN A 1 79 ? -29.913 -21.817 37.887 1.00 88.56 79 ASN A O 1
ATOM 682 N N . GLY A 1 80 ? -28.232 -22.371 39.273 1.00 88.62 80 GLY A N 1
ATOM 683 C CA . GLY A 1 80 ? -27.801 -23.587 38.587 1.00 88.62 80 GLY A CA 1
ATOM 684 C C . GLY A 1 80 ? -26.539 -23.386 37.747 1.00 88.62 80 GLY A C 1
ATOM 685 O O . GLY A 1 80 ? -26.026 -22.270 37.598 1.00 88.62 80 GLY A O 1
ATOM 686 N N . ASP A 1 81 ? -26.035 -24.493 37.212 1.00 90.62 81 ASP A N 1
ATOM 687 C CA . ASP A 1 81 ? -24.768 -24.530 36.488 1.00 90.62 81 ASP A CA 1
ATOM 688 C C . ASP A 1 81 ? -24.839 -23.708 35.191 1.00 90.62 81 ASP A C 1
ATOM 690 O O . ASP A 1 81 ? -25.800 -23.796 34.427 1.00 90.62 81 ASP A O 1
ATOM 694 N N . VAL A 1 82 ? -23.805 -22.898 34.933 1.00 86.12 82 VAL A N 1
ATOM 695 C CA . VAL A 1 82 ? -23.579 -22.158 33.670 1.00 86.12 82 VAL A CA 1
ATOM 696 C C . VAL A 1 82 ? -24.644 -21.088 33.330 1.00 86.12 82 VAL A C 1
ATOM 698 O O . VAL A 1 82 ? -24.497 -20.348 32.357 1.00 86.12 82 VAL A O 1
ATOM 701 N N . VAL A 1 83 ? -25.702 -20.902 34.133 1.00 93.69 83 VAL A N 1
ATOM 702 C CA . VAL A 1 83 ? -26.789 -19.942 33.828 1.00 93.69 83 VAL A CA 1
ATOM 703 C C . VAL A 1 83 ? -26.286 -18.497 33.783 1.00 93.69 83 VAL A C 1
ATOM 705 O O . VAL A 1 83 ? -26.550 -17.777 32.816 1.00 93.69 83 VAL A O 1
ATOM 708 N N . ASN A 1 84 ? -25.551 -18.064 34.812 1.00 94.31 84 ASN A N 1
ATOM 709 C CA . ASN A 1 84 ? -25.039 -16.692 34.882 1.00 94.31 84 ASN A CA 1
ATOM 710 C C . ASN A 1 84 ? -23.940 -16.447 33.833 1.00 94.31 84 ASN A C 1
ATOM 712 O O . ASN A 1 84 ? -23.953 -15.400 33.195 1.00 94.31 84 ASN A O 1
ATOM 716 N N . GLU A 1 85 ? -23.069 -17.429 33.588 1.00 93.50 85 GLU A N 1
ATOM 717 C CA . GLU A 1 85 ? -22.040 -17.382 32.536 1.00 93.50 85 GLU A CA 1
ATOM 718 C C . GLU A 1 85 ? -22.662 -17.255 31.136 1.00 93.50 85 GLU A C 1
ATOM 720 O O . GLU A 1 85 ? -22.275 -16.399 30.340 1.00 93.50 85 GLU A O 1
ATOM 725 N N . THR A 1 86 ? -23.699 -18.052 30.848 1.00 94.94 86 THR A N 1
ATOM 726 C CA . THR A 1 86 ? -24.426 -17.980 29.573 1.00 94.94 86 THR A CA 1
ATOM 727 C C . THR A 1 86 ? -25.122 -16.635 29.415 1.00 94.94 86 THR A C 1
ATOM 729 O O . THR A 1 86 ? -25.198 -16.115 28.306 1.00 94.94 86 THR A O 1
ATOM 732 N N . LYS A 1 87 ? -25.671 -16.074 30.500 1.00 94.56 87 LYS A N 1
ATOM 733 C CA . LYS A 1 87 ? -26.330 -14.764 30.472 1.00 94.56 87 LYS A CA 1
ATOM 734 C C . LYS A 1 87 ? -25.330 -13.637 30.217 1.00 94.56 87 LYS A C 1
ATOM 736 O O . LYS A 1 87 ? -25.638 -12.758 29.421 1.00 94.56 87 LYS A O 1
ATOM 741 N N . ASP A 1 88 ? -24.159 -13.689 30.844 1.00 95.00 88 ASP A N 1
ATOM 742 C CA . ASP A 1 88 ? -23.074 -12.726 30.629 1.00 95.00 88 ASP A CA 1
ATOM 743 C C . ASP A 1 88 ? -22.543 -12.789 29.184 1.00 95.00 88 ASP A C 1
ATOM 745 O O . ASP A 1 88 ? -22.427 -11.777 28.496 1.00 95.00 88 ASP A O 1
ATOM 749 N N . SER A 1 89 ? -22.395 -14.004 28.645 1.00 96.38 89 SER A N 1
ATOM 750 C CA . SER A 1 89 ? -21.945 -14.248 27.264 1.00 96.38 89 SER A CA 1
ATOM 751 C C . SER A 1 89 ? -22.891 -13.712 26.175 1.00 96.38 89 SER A C 1
ATOM 753 O O . SER A 1 89 ? -22.525 -13.673 24.998 1.00 96.38 89 SER A O 1
ATOM 755 N N . ARG A 1 90 ? -24.119 -13.302 26.525 1.00 97.31 90 ARG A N 1
ATOM 756 C CA . ARG A 1 90 ? -25.102 -12.737 25.580 1.00 97.31 90 ARG A CA 1
ATOM 757 C C . ARG A 1 90 ? -24.844 -11.276 25.228 1.00 97.31 90 ARG A C 1
ATOM 759 O O . ARG A 1 90 ? -25.586 -10.723 24.421 1.00 97.31 90 ARG A O 1
ATOM 766 N N . VAL A 1 91 ? -23.832 -10.643 25.810 1.00 96.69 91 VAL A N 1
ATOM 767 C CA . VAL A 1 91 ? -23.415 -9.294 25.422 1.00 96.69 91 VAL A CA 1
ATOM 768 C C . VAL A 1 91 ? -22.355 -9.401 24.322 1.00 96.69 91 VAL A C 1
ATOM 770 O O . VAL A 1 91 ? -21.371 -10.136 24.442 1.00 96.69 91 VAL A O 1
ATOM 773 N N . ALA A 1 92 ? -22.582 -8.720 23.199 1.00 96.50 92 ALA A N 1
ATOM 774 C CA . ALA A 1 92 ? -21.607 -8.637 22.115 1.00 96.50 92 ALA A CA 1
ATOM 775 C C . ALA A 1 92 ? -20.444 -7.7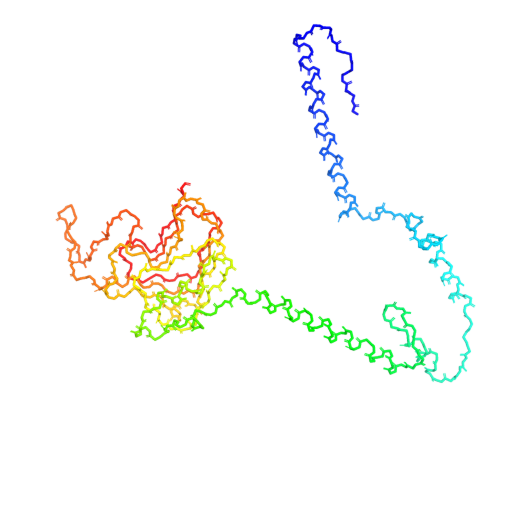01 22.483 1.00 96.50 92 ALA A C 1
ATOM 777 O O . ALA A 1 92 ? -20.518 -6.921 23.431 1.00 96.50 92 ALA A O 1
ATOM 778 N N . VAL A 1 93 ? -19.364 -7.737 21.698 1.00 91.44 93 VAL A N 1
ATOM 779 C CA . VAL A 1 93 ? -18.148 -6.935 21.955 1.00 91.44 93 VAL A CA 1
ATOM 780 C C . VAL A 1 93 ? -18.410 -5.420 21.928 1.00 91.44 93 VAL A C 1
ATOM 782 O O . VAL A 1 93 ? -17.676 -4.655 22.544 1.00 91.44 93 VAL A O 1
ATOM 785 N N . ASP A 1 94 ? -19.461 -4.972 21.242 1.00 92.88 94 ASP A N 1
ATOM 786 C CA . ASP A 1 94 ? -19.878 -3.564 21.214 1.00 92.88 94 ASP A CA 1
ATOM 787 C C . ASP A 1 94 ? -20.870 -3.180 22.324 1.00 92.88 94 ASP A C 1
ATOM 789 O O . ASP A 1 94 ? -21.396 -2.070 22.314 1.00 92.88 94 ASP A O 1
ATOM 793 N N . GLY A 1 95 ? -21.129 -4.082 23.273 1.00 93.56 95 GLY A N 1
ATOM 794 C CA . GLY A 1 95 ? -22.044 -3.858 24.388 1.00 93.56 95 GLY A CA 1
ATOM 795 C C . GLY A 1 95 ? -23.516 -4.132 24.071 1.00 93.56 95 GLY A C 1
ATOM 796 O O . GLY A 1 95 ? -24.350 -3.979 24.962 1.00 93.56 95 GLY A O 1
ATOM 797 N N . THR A 1 96 ? -23.861 -4.559 22.849 1.00 95.50 96 THR A N 1
ATOM 798 C CA . THR A 1 96 ? -25.250 -4.892 22.490 1.00 95.50 96 THR A CA 1
ATOM 799 C C . THR A 1 96 ? -25.706 -6.161 23.225 1.00 95.50 96 THR A C 1
ATOM 801 O O . THR A 1 96 ? -25.072 -7.209 23.063 1.00 95.50 96 THR A O 1
ATOM 804 N N . PRO A 1 97 ? -26.789 -6.116 24.023 1.00 96.81 97 PRO A N 1
ATOM 805 C CA . PRO A 1 97 ? -27.299 -7.290 24.721 1.00 96.81 97 PRO A CA 1
ATOM 806 C C . PRO A 1 97 ? -28.243 -8.119 23.837 1.00 96.81 97 PRO A C 1
ATOM 808 O O . PRO A 1 97 ? -29.052 -7.569 23.090 1.00 96.81 97 PRO A O 1
ATOM 811 N N . PHE A 1 98 ? -28.202 -9.445 23.985 1.00 97.62 98 PHE A N 1
ATOM 812 C CA . PHE A 1 98 ? -29.089 -10.385 23.290 1.00 97.62 98 PHE A CA 1
ATOM 813 C C . PHE A 1 98 ? -29.881 -11.267 24.265 1.00 97.62 98 PHE A C 1
ATOM 815 O O . PHE A 1 98 ? -29.463 -11.537 25.392 1.00 97.62 98 PHE A O 1
ATOM 822 N N . ASN A 1 99 ? -31.039 -11.761 23.823 1.00 96.19 99 ASN A N 1
ATOM 823 C CA . ASN A 1 99 ? -31.877 -12.640 24.643 1.00 96.19 99 ASN A CA 1
ATOM 824 C C . ASN A 1 99 ? -31.303 -14.054 24.759 1.00 96.19 99 ASN A C 1
ATOM 826 O O . ASN A 1 99 ? -31.424 -14.677 25.814 1.00 96.19 99 ASN A O 1
ATOM 830 N N . VAL A 1 100 ? -30.660 -14.552 23.702 1.00 96.00 100 VAL A N 1
ATOM 831 C CA . VAL A 1 100 ? -30.030 -15.875 23.641 1.00 96.00 100 VAL A CA 1
ATOM 832 C C . VAL A 1 100 ? -28.628 -15.773 23.049 1.00 96.00 100 VAL A C 1
ATOM 834 O O . VAL A 1 100 ? -28.331 -14.880 22.257 1.00 96.00 100 VAL A O 1
ATOM 837 N N . LEU A 1 101 ? -27.750 -16.695 23.452 1.00 96.38 101 LEU A N 1
ATOM 838 C CA . LEU A 1 101 ? -26.345 -16.692 23.035 1.00 96.38 101 LEU A CA 1
ATOM 839 C C . LEU A 1 101 ? -26.195 -16.917 21.522 1.00 96.38 101 LEU A C 1
ATOM 841 O O . LEU A 1 101 ? -25.322 -16.319 20.901 1.00 96.38 101 LEU A O 1
ATOM 845 N N . SER A 1 102 ? -27.065 -17.735 20.922 1.00 97.38 102 SER A N 1
ATOM 846 C CA . SER A 1 102 ? -27.068 -18.001 19.479 1.00 97.38 102 SER A CA 1
ATOM 847 C C . SER A 1 102 ? -27.226 -16.729 18.646 1.00 97.38 102 SER A C 1
ATOM 849 O O . SER A 1 102 ? -26.522 -16.570 17.653 1.00 97.38 102 SER A O 1
ATOM 851 N N . ASP A 1 103 ? -28.088 -15.804 19.072 1.00 97.56 103 ASP A N 1
ATOM 852 C CA . ASP A 1 103 ? -28.347 -14.558 18.341 1.00 97.56 103 ASP A CA 1
ATOM 853 C C . ASP A 1 103 ? -27.130 -13.636 18.395 1.00 97.56 103 ASP A C 1
ATOM 855 O O . ASP A 1 103 ? -26.732 -13.066 17.380 1.00 97.56 103 ASP A O 1
ATOM 859 N N . ARG A 1 104 ? -26.479 -13.559 19.564 1.00 97.62 104 ARG A N 1
ATOM 860 C CA . ARG A 1 104 ? -25.206 -12.846 19.734 1.00 97.62 104 ARG A CA 1
ATOM 861 C C . ARG A 1 104 ? -24.112 -13.439 18.845 1.00 97.62 104 ARG A C 1
ATOM 863 O O . ARG A 1 104 ? -23.358 -12.692 18.232 1.00 97.62 104 ARG A O 1
ATOM 870 N N . LEU A 1 105 ? -24.017 -14.769 18.752 1.00 97.12 105 LEU A N 1
ATOM 871 C CA . LEU A 1 105 ? -23.044 -15.433 17.876 1.00 97.12 105 LEU A CA 1
ATOM 872 C C . LEU A 1 105 ? -23.319 -15.130 16.400 1.00 97.12 105 LEU A C 1
ATOM 874 O O . LEU A 1 105 ? -22.401 -14.750 15.681 1.00 97.12 105 LEU A O 1
ATOM 878 N N . PHE A 1 106 ? -24.573 -15.229 15.957 1.00 97.00 106 PHE A N 1
ATOM 879 C CA . PHE A 1 106 ? -24.955 -14.879 14.588 1.00 97.00 106 PHE A CA 1
ATOM 880 C C . PHE A 1 106 ? -24.648 -13.406 14.260 1.00 97.00 106 PHE A C 1
ATOM 882 O O . PHE A 1 106 ? -24.104 -13.098 13.196 1.00 97.00 106 PHE A O 1
ATOM 889 N N . TYR A 1 107 ? -24.932 -12.494 15.192 1.00 96.31 107 TYR A N 1
ATOM 890 C CA . TYR A 1 107 ? -24.596 -11.075 15.074 1.00 96.31 107 TYR A CA 1
ATOM 891 C C . TYR A 1 107 ? -23.088 -10.831 14.923 1.00 96.31 107 TYR A C 1
ATOM 893 O O . TYR A 1 107 ? -22.664 -10.087 14.037 1.00 96.31 107 TYR A O 1
ATOM 901 N N . ASP A 1 108 ? -22.263 -11.473 15.749 1.00 95.69 108 ASP A N 1
ATOM 902 C CA . ASP A 1 108 ? -20.811 -11.313 15.678 1.00 95.69 108 ASP A CA 1
ATOM 903 C C . ASP A 1 108 ? -20.235 -11.903 14.386 1.00 95.69 108 ASP A C 1
ATOM 905 O O . ASP A 1 108 ? -19.458 -11.234 13.699 1.00 95.69 108 ASP A O 1
ATOM 909 N N . PHE A 1 109 ? -20.630 -13.128 14.021 1.00 96.12 109 PHE A N 1
ATOM 910 C CA . PHE A 1 109 ? -20.095 -13.802 12.837 1.00 96.12 109 PHE A CA 1
ATOM 911 C C . PHE A 1 109 ? -20.472 -13.080 11.543 1.00 96.12 109 PHE A C 1
ATOM 913 O O . PHE A 1 109 ? -19.590 -12.826 10.726 1.00 96.12 109 PHE A O 1
ATOM 920 N N . SER A 1 110 ? -21.720 -12.630 11.397 1.00 95.00 110 SER A N 1
ATOM 921 C CA . SER A 1 110 ? -22.141 -11.862 10.213 1.00 95.00 110 SER A CA 1
ATOM 922 C C . SER A 1 110 ? -21.377 -10.537 10.059 1.00 95.00 110 SER A C 1
ATOM 924 O O . SER A 1 110 ? -21.053 -10.112 8.948 1.00 95.00 110 SER A O 1
ATOM 926 N N . ARG A 1 111 ? -21.016 -9.875 11.167 1.00 94.06 111 ARG A N 1
ATOM 927 C CA . ARG A 1 111 ? -20.169 -8.670 11.133 1.00 94.06 111 ARG A CA 1
ATOM 928 C C . ARG A 1 111 ? -18.721 -8.977 10.780 1.00 94.06 111 ARG A C 1
ATOM 930 O O . ARG A 1 111 ? -18.087 -8.158 10.112 1.00 94.06 111 ARG A O 1
ATOM 937 N N . ILE A 1 112 ? -18.190 -10.105 11.249 1.00 94.06 112 ILE A N 1
ATOM 938 C CA . ILE A 1 112 ? -16.843 -10.562 10.894 1.00 94.06 112 ILE A CA 1
ATOM 939 C C . ILE A 1 112 ? -16.781 -10.877 9.401 1.00 94.06 112 ILE A C 1
ATOM 941 O O . ILE A 1 112 ? -15.887 -10.361 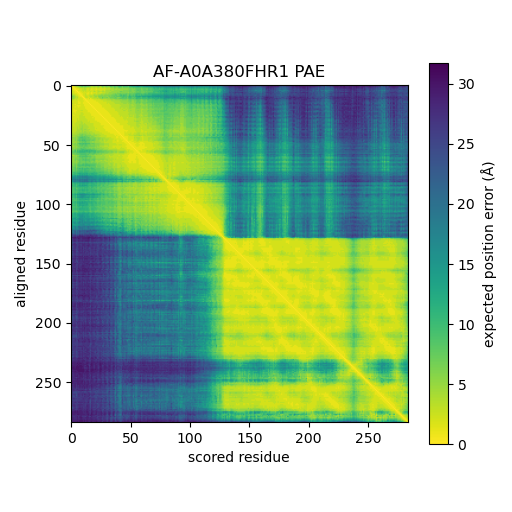8.738 1.00 94.06 112 ILE A O 1
ATOM 945 N N . GLU A 1 113 ? -17.742 -11.634 8.872 1.00 94.44 113 GLU A N 1
ATOM 946 C CA . GLU A 1 113 ? -17.848 -11.950 7.442 1.00 94.44 113 GLU A CA 1
ATOM 947 C C . GLU A 1 113 ? -17.899 -10.674 6.602 1.00 94.44 113 GLU A C 1
ATOM 949 O O . GLU A 1 113 ? -17.048 -10.467 5.743 1.00 94.44 113 GLU A O 1
ATOM 954 N N . LYS A 1 114 ? -18.783 -9.729 6.948 1.00 93.94 114 LYS A N 1
ATOM 955 C CA . LYS A 1 114 ? -18.858 -8.441 6.248 1.00 93.94 114 LYS A CA 1
ATOM 956 C C . LYS A 1 114 ? -17.528 -7.677 6.263 1.00 93.94 114 LYS A C 1
ATOM 958 O O . LYS A 1 114 ? -17.115 -7.124 5.247 1.00 93.94 114 LYS A O 1
ATOM 963 N N . LYS A 1 115 ? -16.846 -7.613 7.413 1.00 92.75 115 LYS A N 1
ATOM 964 C CA . LYS A 1 115 ? -15.529 -6.959 7.506 1.00 92.75 115 LYS A CA 1
ATOM 965 C C . LYS A 1 115 ? -14.466 -7.697 6.698 1.00 92.75 115 LYS A C 1
ATOM 967 O O . LYS A 1 115 ? -13.557 -7.051 6.179 1.00 92.75 115 LYS A O 1
ATOM 972 N N . LEU A 1 116 ? -14.546 -9.023 6.631 1.00 93.81 116 LEU A N 1
ATOM 973 C CA . LEU A 1 116 ? -13.643 -9.840 5.836 1.00 93.81 116 LEU A CA 1
ATOM 974 C C . LEU A 1 116 ? -13.835 -9.533 4.348 1.00 93.81 116 LEU A C 1
ATOM 976 O O . LEU A 1 116 ? -12.846 -9.225 3.688 1.00 93.81 116 LEU A O 1
ATOM 980 N N . ASP A 1 117 ? -15.078 -9.485 3.870 1.00 91.00 117 ASP A N 1
ATOM 981 C CA . ASP A 1 117 ? -15.411 -9.124 2.489 1.00 91.00 117 ASP A CA 1
ATOM 982 C C . ASP A 1 117 ? -14.939 -7.704 2.146 1.00 91.00 117 ASP A C 1
ATOM 984 O O . ASP A 1 117 ? -14.246 -7.488 1.155 1.00 91.00 117 ASP A O 1
ATOM 988 N N . GLU A 1 118 ? -15.220 -6.719 3.006 1.00 91.56 118 GLU A N 1
ATOM 989 C CA . GLU A 1 118 ? -14.754 -5.339 2.814 1.00 91.56 118 GLU A CA 1
ATOM 990 C C . GLU A 1 118 ? -13.221 -5.235 2.764 1.00 91.56 118 GLU A C 1
ATOM 992 O O . GLU A 1 118 ? -12.664 -4.426 2.013 1.00 91.56 118 GLU A O 1
ATOM 997 N N . ASN A 1 119 ? -12.519 -6.019 3.586 1.00 91.19 119 ASN A N 1
ATOM 998 C CA . ASN A 1 119 ? -11.060 -6.057 3.589 1.00 91.19 119 ASN A CA 1
ATOM 999 C C . ASN A 1 119 ? -10.508 -6.776 2.359 1.00 91.19 119 ASN A C 1
ATOM 1001 O O . ASN A 1 119 ? -9.509 -6.315 1.806 1.00 91.19 119 ASN A O 1
ATOM 1005 N N . TYR A 1 120 ? -11.159 -7.852 1.918 1.00 87.00 120 TYR A N 1
ATOM 1006 C CA . TYR A 1 120 ? -10.821 -8.568 0.696 1.00 87.00 120 TYR A CA 1
ATOM 1007 C C . TYR A 1 120 ? -10.968 -7.654 -0.522 1.00 87.00 120 TYR A C 1
ATOM 1009 O O . TYR A 1 120 ? -10.016 -7.496 -1.276 1.00 87.00 120 TYR A O 1
ATOM 1017 N N . GLU A 1 121 ? -12.075 -6.922 -0.640 1.00 82.44 121 GLU A N 1
ATOM 1018 C CA . GLU A 1 121 ? -12.295 -5.927 -1.698 1.00 82.44 121 GLU A CA 1
ATOM 1019 C C . GLU A 1 121 ? -11.249 -4.803 -1.686 1.00 82.44 121 GLU A C 1
ATOM 1021 O O . GLU A 1 121 ? -10.707 -4.410 -2.722 1.00 82.44 121 GLU A O 1
ATOM 1026 N N . LYS A 1 122 ? -10.910 -4.277 -0.502 1.00 84.31 122 LYS A N 1
ATOM 1027 C CA . LYS A 1 122 ? -9.844 -3.268 -0.364 1.00 84.31 122 LYS A CA 1
ATOM 1028 C C . LYS A 1 122 ? -8.478 -3.819 -0.762 1.00 84.31 122 LYS A C 1
ATOM 1030 O O . LYS A 1 122 ? -7.670 -3.072 -1.316 1.00 84.31 122 LYS A O 1
ATOM 1035 N N . LEU A 1 123 ? -8.196 -5.077 -0.431 1.00 81.56 123 LEU A N 1
ATOM 1036 C CA . LEU A 1 123 ? -6.945 -5.737 -0.775 1.00 81.56 123 LEU A CA 1
ATOM 1037 C C . LEU A 1 123 ? -6.882 -6.011 -2.278 1.00 81.56 123 LEU A C 1
ATOM 1039 O O . LEU A 1 123 ? -5.902 -5.622 -2.906 1.00 81.56 123 LEU A O 1
ATOM 1043 N N . ASN A 1 124 ? -7.946 -6.558 -2.861 1.00 71.81 124 ASN A N 1
ATOM 1044 C CA . ASN A 1 124 ? -8.066 -6.798 -4.293 1.00 71.81 124 ASN A CA 1
ATOM 1045 C C . ASN A 1 124 ? -7.883 -5.512 -5.090 1.00 71.81 124 ASN A C 1
ATOM 1047 O O . ASN A 1 124 ? -7.036 -5.491 -5.964 1.00 71.81 124 ASN A O 1
ATOM 1051 N N . LYS A 1 125 ? -8.509 -4.391 -4.717 1.00 71.44 125 LYS A N 1
ATOM 1052 C CA . LYS A 1 125 ? -8.273 -3.093 -5.388 1.00 71.44 125 LYS A CA 1
ATOM 1053 C C . LYS A 1 125 ? -6.834 -2.580 -5.291 1.00 71.44 125 LYS A C 1
ATOM 1055 O O . LYS A 1 125 ? -6.387 -1.798 -6.129 1.00 71.44 125 LYS A O 1
ATOM 1060 N N . LYS A 1 126 ? -6.096 -2.957 -4.242 1.00 65.69 126 LYS A N 1
ATOM 1061 C CA . LYS A 1 126 ? -4.659 -2.650 -4.136 1.00 65.69 126 LYS A CA 1
ATOM 1062 C C . LYS A 1 126 ? -3.822 -3.599 -4.994 1.00 65.69 126 LYS A C 1
ATOM 1064 O O . LYS A 1 126 ? -2.841 -3.146 -5.577 1.00 65.69 126 LYS A O 1
ATOM 1069 N N . ILE A 1 127 ? -4.215 -4.870 -5.073 1.00 62.53 127 ILE A N 1
ATOM 1070 C CA . ILE A 1 127 ? -3.587 -5.904 -5.904 1.00 62.53 127 ILE A CA 1
ATOM 1071 C C . ILE A 1 127 ? -3.876 -5.677 -7.395 1.00 62.53 127 ILE A C 1
ATOM 1073 O O . ILE A 1 127 ? -2.971 -5.875 -8.187 1.00 62.53 127 ILE A O 1
ATOM 1077 N N . GLU A 1 128 ? -5.045 -5.153 -7.777 1.00 57.62 128 GLU A N 1
ATOM 1078 C CA . GLU A 1 128 ? -5.442 -4.776 -9.150 1.00 57.62 128 GLU A CA 1
ATOM 1079 C C . GLU A 1 128 ? -4.500 -3.751 -9.802 1.00 57.62 128 GLU A C 1
ATOM 1081 O O . GLU A 1 128 ? -4.569 -3.514 -11.004 1.00 57.62 128 GLU A O 1
ATOM 1086 N N . ARG A 1 129 ? -3.592 -3.130 -9.039 1.00 64.62 129 ARG A N 1
ATOM 1087 C CA . ARG A 1 129 ? -2.517 -2.315 -9.617 1.00 64.62 129 ARG A CA 1
ATOM 1088 C C . ARG A 1 129 ? -1.370 -3.149 -10.169 1.00 64.62 129 ARG A C 1
ATOM 1090 O O . ARG A 1 129 ? -0.565 -2.584 -10.897 1.00 64.62 129 ARG A O 1
ATOM 1097 N N . ILE A 1 130 ? -1.272 -4.429 -9.818 1.00 85.38 130 ILE A N 1
ATOM 1098 C CA . ILE A 1 130 ? -0.399 -5.401 -10.468 1.00 85.38 130 ILE A CA 1
ATOM 1099 C C . ILE A 1 130 ? -1.211 -6.047 -11.582 1.00 85.38 130 ILE A C 1
ATOM 1101 O O . ILE A 1 130 ? -2.074 -6.882 -11.327 1.00 85.38 130 ILE A O 1
ATOM 1105 N N . VAL A 1 131 ? -0.944 -5.648 -12.816 1.00 90.81 131 VAL A N 1
ATOM 1106 C CA . VAL A 1 131 ? -1.615 -6.198 -13.992 1.00 90.81 131 VAL A CA 1
ATOM 1107 C C . VAL A 1 131 ? -0.645 -7.090 -14.751 1.00 90.81 131 VAL A C 1
ATOM 1109 O O . VAL A 1 131 ? 0.531 -6.744 -14.889 1.00 90.81 131 VAL A O 1
ATOM 1112 N N . ASN A 1 132 ? -1.104 -8.241 -15.239 1.00 93.50 132 ASN A N 1
ATOM 1113 C CA . ASN A 1 132 ? -0.257 -9.100 -16.053 1.00 93.50 132 ASN A CA 1
ATOM 1114 C C . ASN A 1 132 ? -0.266 -8.600 -17.500 1.00 93.50 132 ASN A C 1
ATOM 1116 O O . ASN A 1 132 ? -1.328 -8.388 -18.078 1.00 93.50 132 ASN A O 1
ATOM 1120 N N . VAL A 1 133 ? 0.903 -8.413 -18.114 1.00 96.06 133 VAL A N 1
ATOM 1121 C CA . VAL A 1 133 ? 0.983 -7.944 -19.504 1.00 96.06 133 VAL A CA 1
ATOM 1122 C C . VAL A 1 133 ? 0.328 -8.938 -20.479 1.00 96.06 133 VAL A C 1
ATOM 1124 O O . VAL A 1 133 ? -0.177 -8.531 -21.527 1.00 96.06 133 VAL A O 1
ATOM 1127 N N . ASN A 1 134 ? 0.267 -10.225 -20.119 1.00 95.56 134 ASN A N 1
ATOM 1128 C CA . ASN A 1 134 ? -0.380 -11.265 -20.919 1.00 95.56 134 ASN A CA 1
ATOM 1129 C C . ASN A 1 134 ? -1.886 -11.007 -21.069 1.00 95.56 134 ASN A C 1
ATOM 1131 O O . ASN A 1 134 ? -2.435 -11.246 -22.143 1.00 95.56 134 ASN A O 1
ATOM 1135 N N . ASP A 1 135 ? -2.533 -10.420 -20.055 1.00 94.25 135 ASP A N 1
ATOM 1136 C CA . ASP A 1 135 ? -3.962 -10.071 -20.089 1.00 94.25 135 ASP A CA 1
ATOM 1137 C C . ASP A 1 135 ? -4.265 -8.966 -21.122 1.00 94.25 135 ASP A C 1
ATOM 1139 O O . ASP A 1 135 ? -5.406 -8.781 -21.543 1.00 94.25 135 ASP A O 1
ATOM 1143 N N . TYR A 1 136 ? -3.230 -8.254 -21.588 1.00 95.31 136 TYR A N 1
ATOM 1144 C CA . TYR A 1 136 ? -3.305 -7.240 -22.645 1.00 95.31 136 TYR A CA 1
ATOM 1145 C C . TYR A 1 136 ? -2.848 -7.760 -24.016 1.00 95.31 136 TYR A C 1
ATOM 1147 O O . TYR A 1 136 ? -2.737 -6.972 -24.963 1.00 95.31 136 TYR A O 1
ATOM 1155 N N . GLY A 1 137 ? -2.610 -9.071 -24.135 1.00 96.19 137 GLY A N 1
ATOM 1156 C CA . GLY A 1 137 ? -2.233 -9.747 -25.376 1.00 96.19 137 GLY A CA 1
ATOM 1157 C C . GLY A 1 137 ? -0.729 -9.808 -25.644 1.00 96.19 137 GLY A C 1
ATOM 1158 O O . GLY A 1 137 ? -0.335 -9.893 -26.804 1.00 96.19 137 GLY A O 1
ATOM 1159 N N . ALA A 1 138 ? 0.117 -9.715 -24.613 1.00 97.00 138 ALA A N 1
ATOM 1160 C CA . ALA A 1 138 ? 1.546 -9.974 -24.773 1.00 97.00 138 ALA A CA 1
ATOM 1161 C C . ALA A 1 138 ? 1.806 -11.466 -24.994 1.00 97.00 138 ALA A C 1
ATOM 1163 O O . ALA A 1 138 ? 1.152 -12.315 -24.389 1.00 97.00 138 ALA A O 1
ATOM 1164 N N . ASP A 1 139 ? 2.795 -11.768 -25.826 1.00 97.50 139 ASP A N 1
ATOM 1165 C CA . ASP A 1 139 ? 3.137 -13.124 -26.228 1.00 97.50 139 ASP A CA 1
ATOM 1166 C C . ASP A 1 139 ? 4.453 -13.569 -25.563 1.00 97.50 139 ASP A C 1
ATOM 1168 O O . ASP A 1 139 ? 5.530 -13.119 -25.974 1.00 97.50 139 ASP A O 1
ATOM 1172 N N . PRO A 1 140 ? 4.394 -14.450 -24.545 1.00 96.81 140 PRO A N 1
ATOM 1173 C CA . PRO A 1 140 ? 5.574 -14.945 -23.841 1.00 96.81 140 PRO A CA 1
ATOM 1174 C C . PRO A 1 140 ? 6.374 -15.983 -24.646 1.00 96.81 140 PRO A C 1
ATOM 1176 O O . PRO A 1 140 ? 7.419 -16.433 -24.176 1.00 96.81 140 PRO A O 1
ATOM 1179 N N . THR A 1 141 ? 5.914 -16.409 -25.826 1.00 96.94 141 THR A N 1
ATOM 1180 C CA . THR A 1 141 ? 6.668 -17.334 -26.692 1.00 96.94 141 THR A CA 1
ATOM 1181 C C . THR A 1 141 ? 7.740 -16.615 -27.518 1.00 96.94 141 THR A C 1
ATOM 1183 O O . THR A 1 141 ? 8.729 -17.225 -27.925 1.00 96.94 141 THR A O 1
ATOM 1186 N N . GLY A 1 142 ? 7.567 -15.309 -27.752 1.00 94.06 142 GLY A N 1
ATOM 1187 C CA . GLY A 1 142 ? 8.449 -14.490 -28.584 1.00 94.06 142 GLY A CA 1
ATOM 1188 C C . GLY A 1 142 ? 8.177 -14.619 -30.086 1.00 94.06 142 GLY A C 1
ATOM 1189 O O . GLY A 1 142 ? 8.910 -14.034 -30.896 1.00 94.06 142 GLY A O 1
ATOM 1190 N N . GLU A 1 143 ? 7.127 -15.343 -30.479 1.00 94.31 143 GLU A N 1
ATOM 1191 C CA . GLU A 1 143 ? 6.699 -15.481 -31.872 1.00 94.31 143 GLU A CA 1
ATOM 1192 C C . GLU A 1 143 ? 6.158 -14.155 -32.422 1.00 94.31 143 GLU A C 1
ATOM 1194 O O . GLU A 1 143 ? 6.539 -13.735 -33.520 1.00 94.31 143 GLU A O 1
ATOM 1199 N N . THR A 1 144 ? 5.376 -13.423 -31.628 1.00 95.62 144 THR A N 1
ATOM 1200 C CA . THR A 1 144 ? 4.785 -12.131 -32.002 1.00 95.62 144 THR A CA 1
ATOM 1201 C C . THR A 1 144 ? 5.304 -10.961 -31.155 1.00 95.62 144 THR A C 1
ATOM 1203 O O . THR A 1 144 ? 5.891 -11.128 -30.085 1.00 95.62 144 THR A O 1
ATOM 1206 N N . ASN A 1 145 ? 5.160 -9.739 -31.681 1.00 96.44 145 ASN A N 1
ATOM 1207 C CA . ASN A 1 145 ? 5.614 -8.521 -31.008 1.00 96.44 145 ASN A CA 1
ATOM 1208 C C . ASN A 1 145 ? 4.622 -8.094 -29.916 1.00 96.44 145 ASN A C 1
ATOM 1210 O O . ASN A 1 145 ? 3.430 -7.947 -30.174 1.00 96.44 145 ASN A O 1
ATOM 1214 N N . SER A 1 146 ? 5.135 -7.816 -28.717 1.00 98.00 146 SER A N 1
ATOM 1215 C CA . SER A 1 146 ? 4.348 -7.480 -27.521 1.00 98.00 146 SER A CA 1
ATOM 1216 C C . SER A 1 146 ? 4.230 -5.971 -27.247 1.00 98.00 146 SER A C 1
ATOM 1218 O O . SER A 1 146 ? 3.696 -5.572 -26.213 1.00 98.00 146 SER A O 1
ATOM 1220 N N . ASP A 1 147 ? 4.710 -5.108 -28.150 1.00 97.31 147 ASP A N 1
ATOM 1221 C CA . ASP A 1 147 ? 4.772 -3.648 -27.967 1.00 97.31 147 ASP A CA 1
ATOM 1222 C C . ASP A 1 147 ? 3.432 -3.017 -27.541 1.00 97.31 147 ASP A C 1
ATOM 1224 O O . ASP A 1 147 ? 3.374 -2.246 -26.579 1.00 97.31 147 ASP A O 1
ATOM 1228 N N . GLU A 1 148 ? 2.340 -3.355 -28.233 1.00 97.56 148 GLU A N 1
ATOM 1229 C CA . GLU A 1 148 ? 1.018 -2.783 -27.944 1.00 97.56 148 GLU A CA 1
ATOM 1230 C C . GLU A 1 148 ? 0.435 -3.290 -26.621 1.00 97.56 148 GLU A C 1
ATOM 1232 O O . GLU A 1 148 ? -0.255 -2.539 -25.932 1.00 97.56 148 GLU A O 1
ATOM 1237 N N . ALA A 1 149 ? 0.747 -4.524 -26.222 1.00 97.81 149 ALA A N 1
ATOM 1238 C CA . ALA A 1 149 ? 0.325 -5.062 -24.934 1.00 97.81 149 ALA A CA 1
ATOM 1239 C C . ALA A 1 149 ? 1.002 -4.315 -23.778 1.00 97.81 149 ALA A C 1
ATOM 1241 O O . ALA A 1 149 ? 0.318 -3.855 -22.864 1.00 97.81 149 ALA A O 1
ATOM 1242 N N . PHE A 1 150 ? 2.317 -4.073 -23.865 1.00 98.12 150 PHE A N 1
ATOM 1243 C CA . PHE A 1 150 ? 3.031 -3.250 -22.881 1.00 98.12 150 PHE A CA 1
ATOM 1244 C C . PHE A 1 150 ? 2.485 -1.824 -22.818 1.00 98.12 150 PHE A C 1
ATOM 1246 O O . PHE A 1 150 ? 2.291 -1.284 -21.730 1.00 98.12 150 PHE A O 1
ATOM 1253 N N . LYS A 1 151 ? 2.190 -1.211 -23.969 1.00 97.06 151 LYS A N 1
ATOM 1254 C CA . LYS A 1 151 ? 1.612 0.137 -24.027 1.00 97.06 151 LYS A CA 1
ATOM 1255 C C . LYS A 1 151 ? 0.233 0.206 -23.364 1.00 97.06 151 LYS A C 1
ATOM 1257 O O . LYS A 1 151 ? -0.036 1.163 -22.638 1.00 97.06 151 LYS A O 1
ATOM 1262 N N . LYS A 1 152 ? -0.627 -0.794 -23.588 1.00 96.31 152 LYS A N 1
ATOM 1263 C CA . LYS A 1 152 ? -1.953 -0.882 -22.955 1.00 96.31 152 LYS A CA 1
ATOM 1264 C C . LYS A 1 152 ? -1.854 -1.138 -21.451 1.00 96.31 152 LYS A C 1
ATOM 1266 O O . LYS A 1 152 ? -2.520 -0.439 -20.695 1.00 96.31 152 LYS A O 1
ATOM 1271 N N . ALA A 1 153 ? -1.000 -2.072 -21.033 1.00 95.25 153 ALA A N 1
ATOM 1272 C CA . ALA A 1 153 ? -0.808 -2.425 -19.628 1.00 95.25 153 ALA A CA 1
ATOM 1273 C C . ALA A 1 153 ? -0.236 -1.256 -18.807 1.00 95.25 153 ALA A C 1
ATOM 1275 O O . ALA A 1 153 ? -0.679 -1.000 -17.692 1.00 95.25 153 ALA A O 1
ATOM 1276 N N . LEU A 1 154 ? 0.729 -0.513 -19.365 1.00 95.31 154 LEU A N 1
ATOM 1277 C CA . LEU A 1 154 ? 1.344 0.639 -18.695 1.00 95.31 154 LEU A CA 1
ATOM 1278 C C . LEU A 1 154 ? 0.443 1.881 -18.686 1.00 95.31 154 LEU A C 1
ATOM 1280 O O . LEU A 1 154 ? 0.540 2.697 -17.767 1.00 95.31 154 LEU A O 1
ATOM 1284 N N . GLY A 1 155 ? -0.409 2.054 -19.703 1.00 93.62 155 GLY A N 1
ATOM 1285 C CA . GLY A 1 155 ? -1.365 3.156 -19.800 1.00 93.62 155 GLY A CA 1
ATOM 1286 C C . GLY A 1 155 ? -0.739 4.532 -19.524 1.00 93.62 155 GLY A C 1
ATOM 1287 O O . GLY A 1 155 ? 0.212 4.958 -20.186 1.00 93.62 155 GLY A O 1
ATOM 1288 N N . SER A 1 156 ? -1.282 5.242 -18.533 1.00 91.25 156 SER A N 1
ATOM 1289 C CA . SER A 1 156 ? -0.774 6.536 -18.049 1.00 91.25 156 SER A CA 1
ATOM 1290 C C . SER A 1 156 ? 0.100 6.436 -16.789 1.00 91.25 156 SER A C 1
ATOM 1292 O O . SER A 1 156 ? 0.407 7.465 -16.191 1.00 91.25 156 SER A O 1
ATOM 1294 N N . GLY A 1 157 ? 0.487 5.231 -16.362 1.00 90.75 157 GLY A N 1
ATOM 1295 C CA . GLY A 1 157 ? 1.211 4.982 -15.112 1.00 90.75 157 GLY A CA 1
ATOM 1296 C C . GLY A 1 157 ? 0.296 4.706 -13.921 1.00 90.75 157 GLY A C 1
ATOM 1297 O O . GLY A 1 157 ? -0.871 4.367 -14.090 1.00 90.75 157 GLY A O 1
ATOM 1298 N N . ASN A 1 158 ? 0.832 4.845 -12.705 1.00 90.12 158 ASN A N 1
ATOM 1299 C CA . ASN A 1 158 ? 0.209 4.381 -11.451 1.00 90.12 158 ASN A CA 1
ATOM 1300 C C . ASN A 1 158 ? -0.104 2.872 -11.440 1.00 90.12 158 ASN A C 1
ATOM 1302 O O . ASN A 1 158 ? -1.096 2.441 -10.850 1.00 90.12 158 ASN A O 1
ATOM 1306 N N . VAL A 1 159 ? 0.749 2.084 -12.095 1.00 91.94 159 VAL A N 1
ATOM 1307 C CA . VAL A 1 159 ? 0.536 0.657 -12.348 1.00 91.94 159 VAL A CA 1
ATOM 1308 C C . VAL A 1 159 ? 1.839 -0.119 -12.206 1.00 91.94 159 VAL A C 1
ATOM 1310 O O . VAL A 1 159 ? 2.919 0.348 -12.565 1.00 91.94 159 VAL A O 1
ATOM 1313 N N . HIS A 1 160 ? 1.737 -1.328 -11.687 1.00 94.12 160 HIS A N 1
ATOM 1314 C CA . HIS A 1 160 ? 2.773 -2.339 -11.719 1.00 94.12 160 HIS A CA 1
ATOM 1315 C C . HIS A 1 160 ? 2.400 -3.328 -12.825 1.00 94.12 160 HIS A C 1
ATOM 1317 O O . HIS A 1 160 ? 1.434 -4.066 -12.717 1.00 94.12 160 HIS A O 1
ATOM 1323 N N . VAL A 1 161 ? 3.158 -3.352 -13.911 1.00 96.31 161 VAL A N 1
ATOM 1324 C CA . VAL A 1 161 ? 2.997 -4.344 -14.974 1.00 96.31 161 VAL A CA 1
ATOM 1325 C C . VAL A 1 161 ? 3.908 -5.530 -14.690 1.00 96.31 161 VAL A C 1
ATOM 1327 O O . VAL A 1 161 ? 5.122 -5.374 -14.545 1.00 96.31 161 VAL A O 1
ATOM 1330 N N . HIS A 1 162 ? 3.318 -6.712 -14.597 1.00 96.75 162 HIS A N 1
ATOM 1331 C CA . HIS A 1 162 ? 4.011 -7.965 -14.358 1.00 96.75 162 HIS A CA 1
ATOM 1332 C C . HIS A 1 162 ? 4.032 -8.836 -15.619 1.00 96.75 162 HIS A C 1
ATOM 1334 O O . HIS A 1 162 ? 3.067 -8.877 -16.375 1.00 96.75 162 HIS A O 1
ATOM 1340 N N . MET A 1 163 ? 5.141 -9.527 -15.848 1.00 97.56 163 MET A N 1
ATOM 1341 C CA . MET A 1 163 ? 5.358 -10.458 -16.948 1.00 97.56 163 MET A CA 1
ATOM 1342 C C . MET A 1 163 ? 5.532 -11.862 -16.378 1.00 97.56 163 MET A C 1
ATOM 1344 O O . MET A 1 163 ? 6.326 -12.043 -15.455 1.00 97.56 163 MET A O 1
ATOM 1348 N N . THR A 1 164 ? 4.851 -12.849 -16.958 1.00 97.06 164 THR A N 1
ATOM 1349 C CA . THR A 1 164 ? 5.072 -14.261 -16.617 1.00 97.06 164 THR A CA 1
ATOM 1350 C C . THR A 1 164 ? 6.432 -14.751 -17.127 1.00 97.06 164 THR A C 1
ATOM 1352 O O . THR A 1 164 ? 7.197 -14.025 -17.772 1.00 97.06 164 THR A O 1
ATOM 1355 N N . ALA A 1 165 ? 6.745 -16.020 -16.876 1.00 97.88 165 ALA A N 1
ATOM 1356 C CA . ALA A 1 165 ? 7.858 -16.696 -17.531 1.00 97.88 165 ALA A CA 1
ATOM 1357 C C . ALA A 1 165 ? 7.686 -16.687 -19.061 1.00 97.88 165 ALA A C 1
ATOM 1359 O O . ALA A 1 165 ? 6.568 -16.826 -19.562 1.00 97.88 165 ALA A O 1
ATOM 1360 N N . GLY A 1 166 ? 8.792 -16.534 -19.791 1.00 97.88 166 GLY A N 1
ATOM 1361 C CA . GLY A 1 166 ? 8.798 -16.500 -21.252 1.00 97.88 166 GLY A CA 1
ATOM 1362 C C . GLY A 1 166 ? 9.727 -15.444 -21.847 1.00 97.88 166 GLY A C 1
ATOM 1363 O O . GLY A 1 166 ? 10.400 -14.699 -21.135 1.00 97.88 166 GLY A O 1
ATOM 1364 N N . THR A 1 167 ? 9.758 -15.392 -23.177 1.00 98.31 167 THR A N 1
ATOM 1365 C CA . THR A 1 167 ? 10.480 -14.394 -23.966 1.00 98.31 167 THR A CA 1
ATOM 1366 C C . THR A 1 167 ? 9.493 -13.478 -24.676 1.00 98.31 167 THR A C 1
ATOM 1368 O O . THR A 1 167 ? 8.762 -13.909 -25.553 1.00 98.31 167 THR A O 1
ATOM 1371 N N . TYR A 1 168 ? 9.512 -12.194 -24.345 1.00 98.44 168 TYR A N 1
ATOM 1372 C CA . TYR A 1 168 ? 8.677 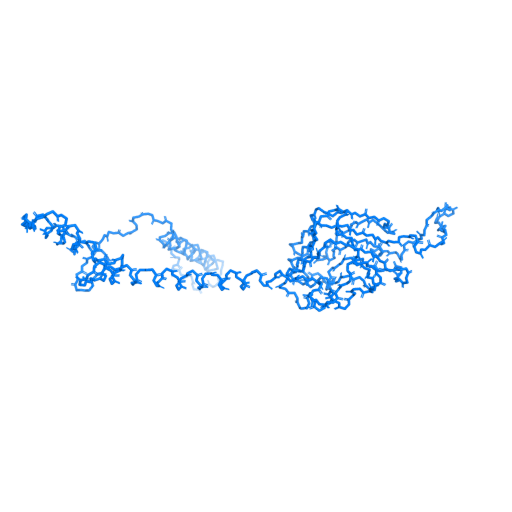-11.171 -24.960 1.00 98.44 168 TYR A CA 1
ATOM 1373 C C . TYR A 1 168 ? 9.483 -10.407 -26.000 1.00 98.44 168 TYR A C 1
ATOM 1375 O O . TYR A 1 168 ? 10.448 -9.709 -25.670 1.00 98.44 168 TYR A O 1
ATOM 1383 N N . LYS A 1 169 ? 9.080 -10.524 -27.264 1.00 98.19 169 LYS A N 1
ATOM 1384 C CA . LYS A 1 169 ? 9.710 -9.800 -28.367 1.00 98.19 169 LYS A CA 1
ATOM 1385 C C . LYS A 1 169 ? 9.129 -8.390 -28.477 1.00 98.19 169 LYS A C 1
ATOM 1387 O O . LYS A 1 169 ? 7.911 -8.225 -28.476 1.00 98.19 169 LYS A O 1
ATOM 1392 N N . ILE A 1 170 ? 9.988 -7.377 -28.560 1.00 97.94 170 ILE A N 1
ATOM 1393 C CA . ILE A 1 170 ? 9.590 -5.964 -28.664 1.00 97.94 170 ILE A CA 1
ATOM 1394 C C . ILE A 1 170 ? 10.383 -5.242 -29.755 1.00 97.94 170 ILE A C 1
ATOM 1396 O O . ILE A 1 170 ? 11.586 -5.451 -29.902 1.00 97.94 170 ILE A O 1
ATOM 1400 N N . LYS A 1 171 ? 9.736 -4.353 -30.507 1.00 96.56 171 LYS 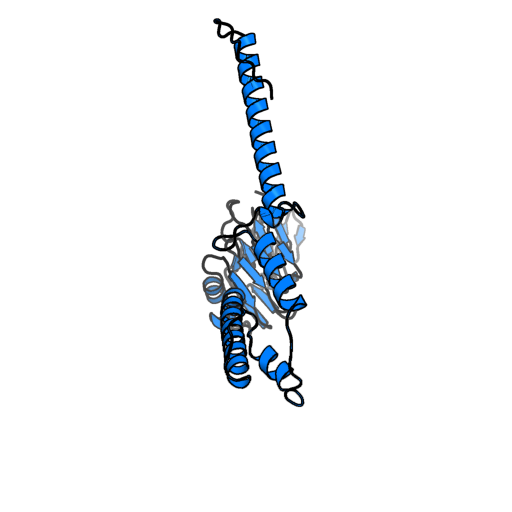A N 1
ATOM 1401 C CA . LYS A 1 171 ? 10.376 -3.616 -31.609 1.00 96.56 171 LYS A CA 1
ATOM 1402 C C . LYS A 1 171 ? 10.770 -2.186 -31.236 1.00 96.56 171 LYS A C 1
ATOM 1404 O O . LYS A 1 171 ? 11.855 -1.726 -31.586 1.00 96.56 171 LYS A O 1
ATOM 1409 N N . ASN A 1 172 ? 9.898 -1.482 -30.521 1.00 94.75 172 ASN A N 1
ATOM 1410 C CA . ASN A 1 172 ? 9.976 -0.037 -30.286 1.00 94.75 172 ASN A CA 1
ATOM 1411 C C . ASN A 1 172 ? 10.456 0.337 -28.875 1.00 94.75 172 ASN A C 1
ATOM 1413 O O . ASN A 1 172 ? 10.540 1.525 -28.549 1.00 94.75 172 ASN A O 1
ATOM 1417 N N . GLY A 1 173 ? 10.772 -0.659 -28.044 1.00 95.44 173 GLY A N 1
ATOM 1418 C CA . GLY A 1 173 ? 11.141 -0.440 -26.650 1.00 95.44 173 GLY A CA 1
ATOM 1419 C C . GLY A 1 173 ? 9.934 -0.226 -25.736 1.00 95.44 173 GLY A C 1
ATOM 1420 O O . GLY A 1 173 ? 8.882 0.265 -26.148 1.00 95.44 173 GLY A O 1
ATOM 1421 N N . ILE A 1 174 ? 10.094 -0.563 -24.459 1.00 97.88 174 ILE A N 1
ATOM 1422 C CA . ILE A 1 174 ? 9.078 -0.346 -23.429 1.00 97.88 174 ILE A CA 1
ATOM 1423 C C . ILE A 1 174 ? 9.315 1.012 -22.770 1.00 97.88 174 ILE A C 1
ATOM 1425 O O . ILE A 1 174 ? 10.391 1.279 -22.231 1.00 97.88 174 ILE A O 1
ATOM 1429 N N . LYS A 1 175 ? 8.288 1.867 -22.807 1.00 97.12 175 LYS A N 1
ATOM 1430 C CA . LYS A 1 175 ? 8.318 3.236 -22.277 1.00 97.12 175 LYS A CA 1
ATOM 1431 C C . LYS A 1 175 ? 7.509 3.334 -20.986 1.00 97.12 175 LYS A C 1
ATOM 1433 O O . LYS A 1 175 ? 6.283 3.355 -21.027 1.00 97.12 175 LYS A O 1
ATOM 1438 N N . LEU A 1 176 ? 8.202 3.420 -19.856 1.00 97.62 176 LEU A N 1
ATOM 1439 C CA . LEU A 1 176 ? 7.632 3.473 -18.512 1.00 97.62 176 LEU A CA 1
ATOM 1440 C C . LEU A 1 176 ? 7.162 4.902 -18.163 1.00 97.62 176 LEU A C 1
ATOM 1442 O O . LEU A 1 176 ? 8.000 5.804 -18.089 1.00 97.62 176 LEU A O 1
ATOM 1446 N N . PRO A 1 177 ? 5.855 5.155 -17.965 1.00 96.88 177 PRO A N 1
ATOM 1447 C CA . PRO A 1 177 ? 5.361 6.427 -17.428 1.00 96.88 177 PRO A CA 1
ATOM 1448 C C . PRO A 1 177 ? 5.709 6.587 -15.936 1.00 96.88 177 PRO A C 1
ATOM 1450 O O . PRO A 1 177 ? 6.087 5.620 -15.274 1.00 96.88 177 PRO A O 1
ATOM 1453 N N . SER A 1 178 ? 5.555 7.790 -15.377 1.00 95.75 178 SER A N 1
ATOM 1454 C CA . SER A 1 178 ? 5.749 8.019 -13.935 1.00 95.75 178 SER A CA 1
ATOM 1455 C C . SER A 1 178 ? 4.861 7.111 -13.077 1.00 95.75 178 SER A C 1
ATOM 1457 O O . SER A 1 178 ? 3.736 6.770 -13.455 1.00 95.75 178 SER A O 1
ATOM 1459 N N . ARG A 1 179 ? 5.361 6.750 -11.889 1.00 94.75 179 ARG A N 1
ATOM 1460 C CA . ARG A 1 179 ? 4.686 5.857 -10.930 1.00 94.75 179 ARG A CA 1
ATOM 1461 C C . ARG A 1 179 ? 4.360 4.499 -11.548 1.00 94.75 179 ARG A C 1
ATOM 1463 O O . ARG A 1 179 ? 3.250 3.996 -11.382 1.00 94.75 179 ARG A O 1
ATOM 1470 N N . SER A 1 180 ? 5.304 3.930 -12.295 1.00 95.75 180 SER A N 1
ATOM 1471 C CA . SER A 1 180 ? 5.155 2.597 -12.874 1.00 95.75 180 SER A CA 1
ATOM 1472 C C . SER A 1 180 ? 6.262 1.647 -12.446 1.00 95.75 180 SER A C 1
ATOM 1474 O O . SER A 1 180 ? 7.407 2.047 -12.231 1.00 95.75 180 SER A O 1
ATOM 1476 N N . ILE A 1 181 ? 5.901 0.374 -12.311 1.00 95.75 181 ILE A N 1
ATOM 1477 C CA . ILE A 1 181 ? 6.836 -0.716 -12.035 1.00 95.75 181 ILE A CA 1
ATOM 1478 C C . ILE A 1 181 ? 6.688 -1.743 -13.147 1.00 95.75 181 ILE A C 1
ATOM 1480 O O . ILE A 1 181 ? 5.573 -2.135 -13.469 1.00 95.75 181 IL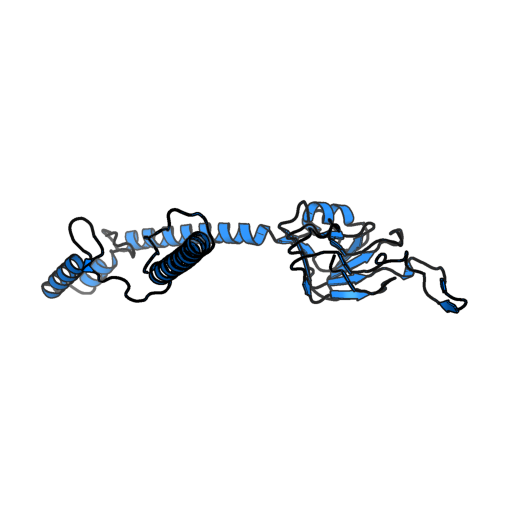E A O 1
ATOM 1484 N N . LEU A 1 182 ? 7.798 -2.196 -13.712 1.00 97.62 182 LEU A N 1
ATOM 1485 C CA . LEU A 1 182 ? 7.831 -3.351 -14.602 1.00 97.62 182 LEU A CA 1
ATOM 1486 C C . LEU A 1 182 ? 8.527 -4.509 -13.888 1.00 97.62 182 LEU A C 1
ATOM 1488 O O . LEU A 1 182 ? 9.649 -4.338 -13.409 1.00 97.62 182 LEU A O 1
ATOM 1492 N N . SER A 1 183 ? 7.898 -5.682 -13.798 1.00 97.44 183 SER A N 1
ATOM 1493 C CA . SER A 1 183 ? 8.550 -6.851 -13.198 1.00 97.44 183 SER A CA 1
ATOM 1494 C C . SER A 1 183 ? 8.334 -8.156 -13.940 1.00 97.44 183 SER A C 1
ATOM 1496 O O . SER A 1 183 ? 7.310 -8.337 -14.585 1.00 97.44 183 SER A O 1
ATOM 1498 N N . GLY A 1 184 ? 9.279 -9.084 -13.801 1.00 97.31 184 GLY A N 1
ATOM 1499 C CA . GLY A 1 184 ? 9.146 -10.467 -14.262 1.00 97.31 184 GLY A CA 1
ATOM 1500 C C . GLY A 1 184 ? 9.261 -11.480 -13.123 1.00 97.31 184 GLY A C 1
ATOM 1501 O O . GLY A 1 184 ? 9.271 -11.103 -11.950 1.00 97.31 184 GLY A O 1
ATOM 1502 N N . GLU A 1 185 ? 9.371 -12.752 -13.495 1.00 97.12 185 GLU A N 1
ATOM 1503 C CA . GLU A 1 185 ? 9.504 -13.918 -12.604 1.00 97.12 185 GLU A CA 1
ATOM 1504 C C . GLU A 1 185 ? 10.961 -14.225 -12.203 1.00 97.12 185 GLU A C 1
ATOM 1506 O O . GLU A 1 185 ? 11.234 -15.185 -11.487 1.00 97.12 185 GLU A O 1
ATOM 1511 N N . GLY A 1 186 ? 11.928 -13.430 -12.672 1.00 94.69 186 GLY A N 1
ATOM 1512 C CA . GLY A 1 186 ? 13.347 -13.559 -12.336 1.00 94.69 186 GLY A CA 1
ATOM 1513 C C . GLY A 1 186 ? 14.287 -13.614 -13.544 1.00 94.69 186 GLY A C 1
ATOM 1514 O O . GLY A 1 186 ? 13.889 -13.789 -14.703 1.00 94.69 186 GLY A O 1
ATOM 1515 N N . LYS A 1 187 ? 15.590 -13.463 -13.273 1.00 95.31 187 LYS A N 1
ATOM 1516 C CA . LYS A 1 187 ? 16.661 -13.555 -14.282 1.00 95.31 187 LYS A CA 1
ATOM 1517 C C . LYS A 1 187 ? 16.664 -14.928 -14.965 1.00 95.31 187 LYS A C 1
ATOM 1519 O O . LYS A 1 187 ? 16.759 -15.953 -14.304 1.00 95.31 187 LYS A O 1
ATOM 1524 N N . GLY A 1 188 ? 16.645 -14.947 -16.296 1.00 93.69 188 GLY A N 1
ATOM 1525 C CA . GLY A 1 188 ? 16.612 -16.166 -17.106 1.00 93.69 188 GLY A CA 1
ATOM 1526 C C . GLY A 1 188 ? 15.243 -16.846 -17.196 1.00 93.69 188 G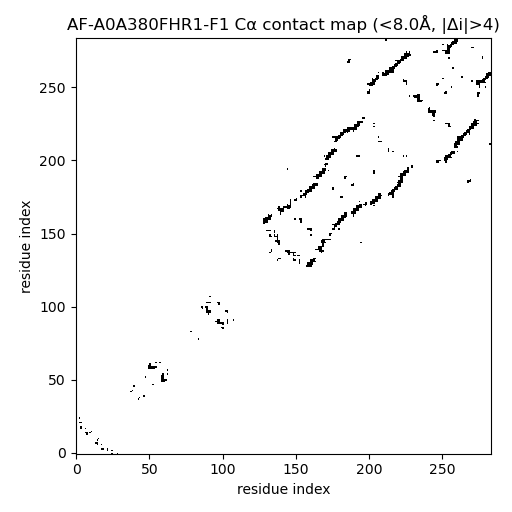LY A C 1
ATOM 1527 O O . GLY A 1 188 ? 15.128 -17.800 -17.954 1.00 93.69 188 GLY A O 1
ATOM 1528 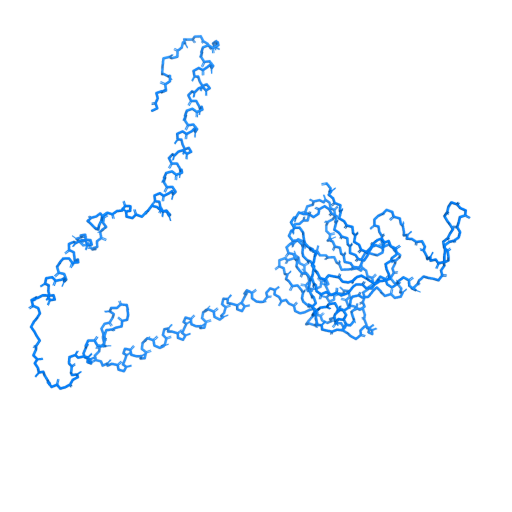N N . ILE A 1 189 ? 14.228 -16.357 -16.472 1.00 97.25 189 ILE A N 1
ATOM 1529 C CA . ILE A 1 189 ? 12.857 -16.893 -16.490 1.00 97.25 189 ILE A CA 1
ATOM 1530 C C . ILE A 1 189 ? 11.962 -16.003 -17.355 1.00 97.25 189 ILE A C 1
ATOM 1532 O O . ILE A 1 189 ? 11.308 -16.484 -18.277 1.00 97.25 189 ILE A O 1
ATOM 1536 N N . THR A 1 190 ? 11.982 -14.694 -17.099 1.00 98.44 190 THR A N 1
ATOM 1537 C CA . THR A 1 190 ? 11.346 -13.689 -17.957 1.00 98.44 190 THR A CA 1
ATOM 1538 C C . THR A 1 190 ? 12.424 -12.964 -18.752 1.00 98.44 190 THR A C 1
ATOM 1540 O O . THR A 1 190 ? 13.394 -12.456 -18.179 1.00 98.44 190 THR A O 1
ATOM 1543 N N . ILE A 1 191 ? 12.268 -12.903 -20.072 1.00 98.44 191 ILE A N 1
ATOM 1544 C CA . ILE A 1 191 ? 13.215 -12.288 -21.000 1.00 98.44 191 ILE A CA 1
ATOM 1545 C C . ILE A 1 191 ? 12.470 -11.276 -21.868 1.00 98.44 191 ILE A C 1
ATOM 1547 O O . ILE A 1 191 ? 11.475 -11.604 -22.497 1.00 98.44 191 ILE A O 1
ATOM 1551 N N . ILE A 1 192 ? 12.969 -10.049 -21.941 1.00 98.31 192 ILE A N 1
ATOM 1552 C CA . ILE A 1 192 ? 12.545 -9.048 -22.923 1.00 98.31 192 ILE A CA 1
ATOM 1553 C C . ILE A 1 192 ? 13.613 -9.011 -24.005 1.00 98.31 192 ILE A C 1
ATOM 1555 O O . ILE A 1 192 ? 14.772 -8.755 -23.688 1.00 98.31 192 ILE A O 1
ATOM 1559 N N . LYS A 1 193 ? 13.247 -9.254 -25.262 1.00 98.00 193 LYS A N 1
ATOM 1560 C CA . LYS A 1 193 ? 14.192 -9.319 -26.381 1.00 98.00 193 LYS A CA 1
ATOM 1561 C C . LYS A 1 193 ? 13.828 -8.317 -27.472 1.00 98.00 193 LYS A C 1
ATOM 1563 O O . LYS A 1 193 ? 12.683 -8.277 -27.919 1.00 98.00 193 LYS A O 1
ATOM 1568 N N . LEU A 1 194 ? 14.802 -7.526 -27.926 1.00 97.50 194 LEU A N 1
ATOM 1569 C CA . LEU A 1 194 ? 14.612 -6.672 -29.102 1.00 97.50 194 LEU A CA 1
ATOM 1570 C C . LEU A 1 194 ? 14.402 -7.527 -30.361 1.00 97.50 194 LEU A C 1
ATOM 1572 O O . LEU A 1 194 ? 15.149 -8.473 -30.602 1.00 97.50 194 LEU A O 1
ATOM 1576 N N . ALA A 1 195 ? 13.394 -7.189 -31.164 1.00 96.81 195 ALA A N 1
ATOM 1577 C CA . ALA A 1 195 ? 13.102 -7.849 -32.433 1.00 96.81 195 ALA A CA 1
ATOM 1578 C C . ALA A 1 195 ? 14.268 -7.712 -33.427 1.00 96.81 195 ALA A C 1
ATOM 1580 O O . ALA A 1 195 ? 15.063 -6.774 -33.344 1.00 96.81 195 ALA A O 1
ATOM 1581 N N . ASP A 1 196 ? 14.354 -8.631 -34.388 1.00 94.94 196 ASP A N 1
ATOM 1582 C CA . ASP A 1 196 ? 15.424 -8.628 -35.396 1.00 94.94 196 ASP A CA 1
ATOM 1583 C C . ASP A 1 196 ? 15.368 -7.379 -36.292 1.00 94.94 196 ASP A C 1
ATOM 1585 O O . ASP A 1 196 ? 16.395 -6.875 -36.732 1.00 94.94 196 ASP A O 1
ATOM 1589 N N . ASP A 1 197 ? 14.172 -6.820 -36.491 1.00 93.88 197 ASP A N 1
ATOM 1590 C CA . ASP A 1 197 ? 13.924 -5.588 -37.242 1.00 93.88 197 ASP A CA 1
ATOM 1591 C C . ASP A 1 197 ? 13.807 -4.336 -36.345 1.00 93.88 197 ASP A C 1
ATOM 1593 O O . ASP A 1 197 ? 13.348 -3.280 -36.796 1.00 93.88 197 ASP A O 1
ATOM 1597 N N . ALA A 1 198 ? 14.190 -4.432 -35.065 1.00 94.38 198 ALA A N 1
ATOM 1598 C CA . ALA A 1 198 ? 14.185 -3.296 -34.150 1.00 94.38 198 ALA A CA 1
ATOM 1599 C C . ALA A 1 198 ? 15.258 -2.265 -34.554 1.00 94.38 198 ALA A C 1
ATOM 1601 O O . ALA A 1 198 ? 16.425 -2.643 -34.735 1.00 94.38 198 ALA A O 1
ATOM 1602 N N . PRO A 1 199 ? 14.917 -0.959 -34.615 1.00 94.00 199 PRO A N 1
ATOM 1603 C CA . PRO A 1 199 ? 15.883 0.093 -34.920 1.00 94.00 199 PRO A CA 1
ATOM 1604 C C . PRO A 1 199 ? 17.132 0.040 -34.031 1.00 94.00 199 PRO A C 1
ATOM 1606 O O . PRO A 1 199 ? 17.127 -0.466 -32.900 1.00 94.00 199 PRO A O 1
ATOM 1609 N N . ARG A 1 200 ? 18.251 0.557 -34.541 1.00 92.06 200 ARG A N 1
ATOM 1610 C CA . ARG A 1 200 ? 19.537 0.501 -33.831 1.00 92.06 200 ARG A CA 1
ATOM 1611 C C . ARG A 1 200 ? 19.525 1.352 -32.568 1.00 92.06 200 ARG A C 1
ATOM 1613 O O . ARG A 1 200 ? 20.123 0.975 -31.564 1.00 92.06 200 ARG A O 1
ATOM 1620 N N . GLU A 1 201 ? 18.822 2.474 -32.600 1.00 91.56 201 GLU A N 1
ATOM 1621 C CA . GLU A 1 201 ? 18.692 3.432 -31.507 1.00 91.56 201 GLU A CA 1
ATOM 1622 C C . GLU A 1 201 ? 17.801 2.950 -30.356 1.00 91.56 201 GLU A C 1
ATOM 1624 O O . GLU A 1 201 ? 17.819 3.562 -29.284 1.00 91.56 201 GLU A O 1
ATOM 1629 N N . THR A 1 202 ? 17.042 1.869 -30.557 1.00 93.00 202 THR A N 1
ATOM 1630 C CA . THR A 1 202 ? 16.024 1.411 -29.612 1.00 93.00 202 THR A CA 1
ATOM 1631 C C . THR A 1 202 ? 16.612 1.136 -28.231 1.00 93.00 202 THR A C 1
ATOM 1633 O O . THR A 1 202 ? 17.622 0.448 -28.073 1.00 93.00 202 THR A O 1
ATOM 1636 N N . LEU A 1 203 ? 15.931 1.669 -27.219 1.00 93.19 203 LEU A N 1
ATOM 1637 C CA . LEU A 1 203 ? 16.147 1.358 -25.813 1.00 93.19 203 LEU A CA 1
ATOM 1638 C C . LEU A 1 203 ? 15.130 0.294 -25.422 1.00 93.19 203 LEU A C 1
ATOM 1640 O O . LEU A 1 203 ? 13.932 0.551 -25.533 1.00 93.19 203 LEU A O 1
ATOM 1644 N N . ALA A 1 204 ? 15.572 -0.883 -24.982 1.00 95.19 204 ALA A N 1
ATOM 1645 C CA . ALA A 1 204 ? 14.629 -1.966 -24.695 1.00 95.19 204 ALA A CA 1
ATOM 1646 C C . ALA A 1 204 ? 13.684 -1.602 -23.537 1.00 95.19 204 ALA A C 1
ATOM 1648 O O . ALA A 1 204 ? 12.483 -1.843 -23.638 1.00 95.19 204 ALA A O 1
ATOM 1649 N N . VAL A 1 205 ? 14.193 -0.952 -22.485 1.00 96.88 205 VAL A N 1
ATOM 1650 C CA . VAL A 1 205 ? 13.382 -0.410 -21.384 1.00 96.88 205 VAL A CA 1
ATOM 1651 C C . VAL A 1 205 ? 13.863 0.987 -21.005 1.00 96.88 205 VAL A C 1
ATOM 1653 O O . VAL A 1 205 ? 15.045 1.199 -20.714 1.00 96.88 205 VAL A O 1
ATOM 1656 N N . THR A 1 206 ? 12.950 1.957 -20.986 1.00 95.94 206 THR A N 1
ATOM 1657 C CA . THR A 1 206 ? 13.273 3.341 -20.626 1.00 95.94 206 THR A CA 1
ATOM 1658 C C . THR A 1 206 ? 12.076 4.115 -20.079 1.00 95.94 206 THR A C 1
ATOM 1660 O O . THR A 1 206 ? 10.943 3.662 -20.205 1.00 95.94 206 THR A O 1
ATOM 1663 N N . ASN A 1 207 ? 12.295 5.278 -19.460 1.00 96.31 207 ASN A N 1
ATOM 1664 C CA . ASN A 1 207 ? 11.203 6.172 -19.071 1.00 96.31 207 ASN A CA 1
ATOM 1665 C C . ASN A 1 207 ? 10.582 6.861 -20.296 1.00 96.31 207 ASN A C 1
ATOM 1667 O O . ASN A 1 207 ? 11.279 7.220 -21.244 1.00 96.31 207 ASN A O 1
ATOM 1671 N N . LYS A 1 208 ? 9.258 7.034 -20.271 1.00 95.81 208 LYS A N 1
ATOM 1672 C CA . LYS A 1 208 ? 8.471 7.632 -21.357 1.00 95.81 208 LYS A CA 1
ATOM 1673 C C . LYS A 1 208 ? 8.854 9.091 -21.599 1.00 95.81 208 LYS A C 1
ATOM 1675 O O . LYS A 1 208 ? 9.151 9.451 -22.736 1.00 95.81 208 LYS A O 1
ATOM 1680 N N . ASP A 1 209 ? 8.871 9.883 -20.531 1.00 92.88 209 ASP A N 1
ATOM 1681 C CA . ASP A 1 209 ? 9.176 11.312 -20.562 1.00 92.88 209 ASP A CA 1
ATOM 1682 C C . ASP A 1 209 ? 10.621 11.519 -20.095 1.00 92.88 209 ASP A C 1
ATOM 1684 O O . ASP A 1 209 ? 10.955 11.225 -18.948 1.00 92.88 209 ASP A O 1
ATOM 1688 N N . MET A 1 210 ? 11.501 11.956 -21.001 1.00 90.19 210 MET A N 1
ATOM 1689 C CA . MET A 1 210 ? 12.952 12.104 -20.767 1.00 90.19 210 MET A CA 1
ATOM 1690 C C . MET A 1 210 ? 13.378 13.556 -20.496 1.00 90.19 210 MET A C 1
ATOM 1692 O O . MET A 1 210 ? 14.545 13.904 -20.658 1.00 90.19 210 MET A O 1
ATOM 1696 N N . ASP A 1 211 ? 12.433 14.410 -20.118 1.00 89.94 211 ASP A N 1
ATOM 1697 C CA . ASP A 1 211 ? 12.605 15.851 -19.895 1.00 89.94 211 ASP A CA 1
ATOM 1698 C C . ASP A 1 211 ? 13.019 16.214 -18.453 1.00 89.94 211 ASP A C 1
ATOM 1700 O O . ASP A 1 211 ? 13.093 17.390 -18.105 1.00 89.94 211 ASP A O 1
ATOM 1704 N N . GLY A 1 212 ? 13.287 15.215 -17.602 1.00 89.69 212 GLY A N 1
ATOM 1705 C CA . GLY A 1 212 ? 13.625 15.413 -16.187 1.00 89.69 212 GLY A CA 1
ATOM 1706 C C . GLY A 1 212 ? 12.426 15.456 -15.232 1.00 89.69 212 GLY A C 1
ATOM 1707 O O . GLY A 1 212 ? 12.606 15.700 -14.035 1.00 89.69 212 GLY A O 1
ATOM 1708 N N . THR A 1 213 ? 11.205 15.227 -15.731 1.00 92.25 213 THR A N 1
ATOM 1709 C CA . THR A 1 213 ? 9.977 15.238 -14.913 1.00 92.25 213 THR A CA 1
ATOM 1710 C C . THR A 1 213 ? 9.534 13.853 -14.435 1.00 92.25 213 THR A C 1
ATOM 1712 O O . THR A 1 213 ? 8.705 13.754 -13.530 1.00 92.25 213 THR A O 1
ATOM 1715 N N . ALA A 1 214 ? 10.094 12.781 -15.002 1.00 94.56 214 ALA A N 1
ATOM 1716 C CA . ALA A 1 214 ? 9.733 11.412 -14.654 1.00 94.56 214 ALA A CA 1
ATOM 1717 C C . ALA A 1 214 ? 10.049 11.079 -13.184 1.00 94.56 214 ALA A C 1
ATOM 1719 O O . ALA A 1 214 ? 11.143 11.353 -12.689 1.00 94.56 214 ALA A O 1
ATOM 1720 N N . GLU A 1 215 ? 9.117 10.425 -12.487 1.00 95.56 215 GLU A N 1
ATOM 1721 C CA . GLU A 1 215 ? 9.273 10.071 -11.072 1.00 95.56 215 GLU A CA 1
ATOM 1722 C C . GLU A 1 215 ? 8.707 8.689 -10.721 1.00 95.56 215 GLU A C 1
ATOM 1724 O O . GLU A 1 215 ? 7.754 8.216 -11.342 1.00 95.56 215 GLU A O 1
ATOM 1729 N N . TYR A 1 216 ? 9.277 8.057 -9.690 1.00 95.44 216 TYR A N 1
ATOM 1730 C CA . TYR A 1 216 ? 8.819 6.784 -9.119 1.00 95.44 216 TYR A CA 1
ATOM 1731 C C . TYR A 1 216 ? 8.718 5.652 -10.156 1.00 95.44 216 TYR A C 1
ATOM 1733 O O . TYR A 1 216 ? 7.668 5.028 -10.309 1.00 95.44 216 TYR A O 1
ATOM 1741 N N . ILE A 1 217 ? 9.804 5.405 -10.894 1.00 96.81 217 ILE A N 1
ATOM 1742 C CA . ILE A 1 217 ? 9.871 4.351 -11.919 1.00 96.81 217 ILE A CA 1
ATOM 1743 C C . ILE A 1 217 ? 10.747 3.192 -11.438 1.00 96.81 217 ILE A C 1
ATOM 1745 O O . ILE A 1 217 ? 11.900 3.389 -11.055 1.00 96.81 217 ILE A O 1
ATOM 1749 N N . GLY A 1 218 ? 10.207 1.977 -11.492 1.00 95.50 218 GLY A N 1
ATOM 1750 C CA . GLY A 1 218 ? 10.889 0.757 -11.073 1.00 95.50 218 GLY A CA 1
ATOM 1751 C C . GLY A 1 218 ? 10.963 -0.292 -12.174 1.00 95.50 218 GLY A C 1
ATOM 1752 O O . GLY A 1 218 ? 10.024 -0.472 -12.945 1.00 95.50 218 GLY A O 1
ATOM 1753 N N . THR A 1 219 ? 12.060 -1.040 -12.216 1.00 96.69 219 THR A N 1
ATOM 1754 C CA . THR A 1 219 ? 12.156 -2.272 -13.008 1.00 96.69 219 THR A CA 1
ATOM 1755 C C . THR A 1 219 ? 12.813 -3.380 -12.195 1.00 96.69 219 THR A C 1
ATOM 1757 O O . THR A 1 219 ? 13.866 -3.140 -11.598 1.00 96.69 219 THR A O 1
ATOM 1760 N N . LYS A 1 220 ? 12.233 -4.590 -12.182 1.00 96.62 220 LYS A N 1
ATOM 1761 C CA . LYS A 1 220 ? 12.791 -5.695 -11.391 1.00 96.62 220 LYS A CA 1
ATOM 1762 C C . LYS A 1 220 ? 12.584 -7.119 -11.905 1.00 96.62 220 LYS A C 1
ATOM 1764 O O . LYS A 1 220 ? 11.507 -7.463 -12.374 1.00 96.62 220 LYS A O 1
ATOM 1769 N N . GLY A 1 221 ? 13.584 -7.977 -11.698 1.00 96.62 221 GLY A N 1
ATOM 1770 C CA . GLY A 1 221 ? 13.425 -9.435 -11.781 1.00 96.62 221 GLY A CA 1
ATOM 1771 C C . GLY A 1 221 ? 13.167 -9.971 -13.190 1.00 96.62 221 GLY A C 1
ATOM 1772 O O . GLY A 1 221 ? 12.214 -10.710 -13.403 1.00 96.62 221 GLY A O 1
ATOM 1773 N N . TYR A 1 222 ? 13.981 -9.592 -14.174 1.00 98.06 222 TYR A N 1
ATOM 1774 C CA . TYR A 1 222 ? 13.925 -10.164 -15.526 1.00 98.06 222 TYR A CA 1
ATOM 1775 C C . TYR A 1 222 ? 15.249 -9.985 -16.274 1.00 98.06 222 TYR A C 1
ATOM 1777 O O . TYR A 1 222 ? 16.180 -9.319 -15.815 1.00 98.06 222 TYR A O 1
ATOM 1785 N N . SER A 1 223 ? 15.363 -10.616 -17.440 1.00 98.31 223 SER A N 1
ATOM 1786 C CA . SER A 1 223 ? 16.487 -10.430 -18.360 1.00 98.31 223 SER A CA 1
ATOM 1787 C C . SER A 1 223 ? 16.113 -9.532 -19.530 1.00 98.31 223 SER A C 1
ATOM 1789 O O . SER A 1 223 ? 14.995 -9.601 -20.028 1.00 98.31 223 SER A O 1
ATOM 1791 N N . VAL A 1 224 ? 17.050 -8.709 -19.989 1.00 97.56 224 VAL A N 1
ATOM 1792 C CA . VAL A 1 224 ? 16.892 -7.877 -21.186 1.00 97.56 224 VAL A CA 1
ATOM 1793 C C . VAL A 1 224 ? 17.957 -8.254 -22.190 1.00 97.56 224 VAL A C 1
ATOM 1795 O O . VAL A 1 224 ? 19.145 -8.065 -21.925 1.00 97.56 224 VAL A O 1
ATOM 1798 N N . ASP A 1 225 ? 17.519 -8.765 -23.328 1.00 97.06 225 ASP A N 1
ATOM 1799 C CA . ASP A 1 225 ? 18.332 -9.108 -24.480 1.00 97.06 225 ASP A CA 1
ATOM 1800 C C . ASP A 1 225 ? 18.246 -7.988 -25.523 1.00 97.06 225 ASP A C 1
ATOM 1802 O O . ASP A 1 225 ? 17.203 -7.719 -26.126 1.00 97.06 225 ASP A O 1
ATOM 1806 N N . GLY A 1 226 ? 19.377 -7.311 -25.708 1.00 94.62 226 GLY A N 1
ATOM 1807 C CA . GLY A 1 226 ? 19.525 -6.234 -26.673 1.00 94.62 226 GLY A CA 1
ATOM 1808 C C . GLY A 1 226 ? 19.591 -6.732 -28.110 1.00 94.62 226 GLY A C 1
ATOM 1809 O O . GLY A 1 226 ? 19.633 -5.896 -29.008 1.00 94.62 226 GLY A O 1
ATOM 1810 N N . ASN A 1 227 ? 19.608 -8.052 -28.331 1.00 95.12 227 ASN A N 1
ATOM 1811 C CA . ASN A 1 227 ? 19.682 -8.724 -29.620 1.00 95.12 227 ASN A CA 1
ATOM 1812 C C . ASN A 1 227 ? 20.747 -8.095 -30.527 1.00 95.12 227 ASN A C 1
ATOM 1814 O O . ASN A 1 227 ? 20.467 -7.662 -31.646 1.00 95.12 227 ASN A O 1
ATOM 1818 N N . LYS A 1 228 ? 21.978 -7.960 -30.012 1.00 90.62 228 LYS A N 1
ATOM 1819 C CA . LYS A 1 228 ? 23.106 -7.371 -30.754 1.00 90.62 228 LYS A CA 1
ATOM 1820 C C . LYS A 1 228 ? 23.377 -8.097 -32.068 1.00 90.62 228 LYS A C 1
ATOM 1822 O O . LYS A 1 228 ? 23.775 -7.453 -33.031 1.00 90.62 228 LYS A O 1
ATOM 1827 N N . ALA A 1 229 ? 23.138 -9.407 -32.093 1.00 89.50 229 ALA A N 1
ATOM 1828 C CA . ALA A 1 229 ? 23.311 -10.257 -33.264 1.00 89.50 229 ALA A CA 1
ATOM 1829 C C . ALA A 1 229 ? 22.384 -9.897 -34.441 1.00 89.50 229 ALA A C 1
ATOM 1831 O O . ALA A 1 229 ? 22.640 -10.356 -35.548 1.00 89.50 229 ALA A O 1
ATOM 1832 N N . ARG A 1 230 ? 21.361 -9.047 -34.241 1.00 91.31 230 ARG A N 1
ATOM 1833 C CA . ARG A 1 230 ? 20.530 -8.523 -35.342 1.00 91.31 230 ARG A CA 1
ATOM 1834 C C . ARG A 1 230 ? 21.290 -7.628 -36.326 1.00 91.31 230 ARG A C 1
ATOM 1836 O O . ARG A 1 230 ? 20.764 -7.289 -37.377 1.00 91.31 230 ARG A O 1
ATOM 1843 N N . PHE A 1 231 ? 22.503 -7.221 -35.965 1.00 88.94 231 PHE A N 1
ATOM 1844 C CA . PHE A 1 231 ? 23.404 -6.449 -36.804 1.00 88.94 231 PHE A CA 1
ATOM 1845 C C . PHE A 1 231 ? 24.631 -7.293 -37.150 1.00 88.94 231 PHE A C 1
ATOM 1847 O O . PHE A 1 231 ? 25.332 -7.776 -36.256 1.00 88.94 231 PHE A O 1
ATOM 1854 N N . ASP A 1 232 ? 24.891 -7.457 -38.442 1.00 84.56 232 ASP A N 1
ATOM 1855 C CA . ASP A 1 232 ? 25.989 -8.259 -38.983 1.00 84.56 232 ASP A CA 1
ATOM 1856 C C . ASP A 1 232 ? 27.223 -7.413 -39.341 1.00 84.56 232 ASP A C 1
ATOM 1858 O O . ASP A 1 232 ? 28.310 -7.951 -39.586 1.00 84.56 232 ASP A O 1
ATOM 1862 N N . GLU A 1 233 ? 27.099 -6.083 -39.322 1.00 85.06 233 GLU A N 1
ATOM 1863 C CA . GLU A 1 233 ? 28.195 -5.200 -39.681 1.00 85.06 233 GLU A CA 1
ATOM 1864 C C . GLU A 1 233 ? 29.297 -5.114 -38.610 1.00 85.06 233 GLU A C 1
ATOM 1866 O O . GLU A 1 233 ? 29.066 -5.081 -37.397 1.00 85.06 233 GLU A O 1
ATOM 1871 N N . LYS A 1 234 ? 30.545 -5.002 -39.079 1.00 82.81 234 LYS A N 1
ATOM 1872 C CA . LYS A 1 234 ? 31.712 -4.709 -38.238 1.00 82.81 234 LYS A CA 1
ATOM 1873 C C . LYS A 1 234 ? 31.917 -3.203 -38.137 1.00 82.81 234 LYS A C 1
ATOM 1875 O O . LYS A 1 234 ? 31.843 -2.490 -39.135 1.00 82.81 234 LYS A O 1
ATOM 1880 N N . ASN A 1 235 ? 32.227 -2.718 -36.942 1.00 81.06 235 ASN A N 1
ATOM 1881 C CA . ASN A 1 235 ? 32.516 -1.307 -36.704 1.00 81.06 235 ASN A CA 1
ATOM 1882 C C . ASN A 1 235 ? 34.004 -1.011 -36.952 1.00 81.06 235 ASN A C 1
ATOM 1884 O O . ASN A 1 235 ? 34.861 -1.776 -36.520 1.00 81.06 235 ASN A O 1
ATOM 1888 N N . VAL A 1 236 ? 34.321 0.112 -37.598 1.00 77.69 236 VAL A N 1
ATOM 1889 C CA . VAL A 1 236 ? 35.667 0.700 -37.578 1.00 77.69 236 VAL A CA 1
ATOM 1890 C C . VAL A 1 236 ? 35.606 2.028 -36.830 1.00 77.69 236 VAL A C 1
ATOM 1892 O O . VAL A 1 236 ? 34.938 2.961 -37.270 1.00 77.69 236 VAL A O 1
ATOM 1895 N N . SER A 1 237 ? 36.329 2.134 -35.716 1.00 76.12 237 SER A N 1
ATOM 1896 C CA . SER A 1 237 ? 36.427 3.367 -34.930 1.00 76.12 237 SER A CA 1
ATOM 1897 C C . SER A 1 237 ? 37.889 3.723 -34.709 1.00 76.12 237 SER A C 1
ATOM 1899 O O . SER A 1 237 ? 38.680 2.871 -34.313 1.00 76.12 237 SER A O 1
ATOM 1901 N N . GLN A 1 238 ? 38.261 4.971 -35.013 1.00 80.44 238 GLN A N 1
ATOM 1902 C CA . GLN A 1 238 ? 39.645 5.464 -34.915 1.00 80.44 238 GLN A CA 1
ATOM 1903 C C . GLN A 1 238 ? 40.676 4.563 -35.634 1.00 80.44 238 GLN A C 1
ATOM 1905 O O . GLN A 1 238 ? 41.796 4.387 -35.170 1.00 80.44 238 GLN A O 1
ATOM 1910 N N . GLY A 1 239 ? 40.287 3.965 -36.767 1.00 79.38 239 GLY A N 1
ATOM 1911 C CA . GLY A 1 239 ? 41.141 3.060 -37.547 1.00 79.38 239 GLY A CA 1
ATOM 1912 C C . GLY A 1 239 ? 41.243 1.627 -37.007 1.00 79.38 239 GLY A C 1
ATOM 1913 O O . GLY A 1 239 ? 41.892 0.797 -37.636 1.00 79.38 239 GLY A O 1
ATOM 1914 N N . ILE A 1 240 ? 40.583 1.307 -35.890 1.00 80.00 240 ILE A N 1
ATOM 1915 C CA . ILE A 1 240 ? 40.539 -0.040 -35.308 1.00 80.00 240 ILE A CA 1
ATOM 1916 C C . ILE A 1 240 ? 39.232 -0.722 -35.715 1.00 80.00 240 ILE A C 1
ATOM 1918 O O . ILE A 1 240 ? 38.149 -0.168 -35.522 1.00 80.00 240 ILE A O 1
ATOM 1922 N N . GLN A 1 241 ? 39.331 -1.935 -36.264 1.00 81.94 241 GLN A N 1
ATOM 1923 C CA . GLN A 1 241 ? 38.174 -2.757 -36.608 1.00 81.94 241 GLN A CA 1
ATOM 1924 C C . GLN A 1 241 ? 37.721 -3.589 -35.403 1.00 81.94 241 GLN A C 1
ATOM 1926 O O . GLN A 1 241 ? 38.463 -4.413 -34.873 1.00 81.94 241 GLN A O 1
ATOM 1931 N N . PHE A 1 242 ? 36.472 -3.401 -35.003 1.00 79.75 242 PHE A N 1
ATOM 1932 C CA . PHE A 1 242 ? 35.796 -4.156 -33.963 1.00 79.75 242 PHE A CA 1
ATOM 1933 C C . PHE A 1 242 ? 34.900 -5.217 -34.606 1.00 79.75 242 PHE A C 1
ATOM 1935 O O . PHE A 1 242 ? 34.118 -4.932 -35.514 1.00 79.75 242 PHE A O 1
ATOM 1942 N N . ASN A 1 243 ? 34.958 -6.449 -34.095 1.00 81.31 243 ASN A N 1
ATOM 1943 C CA . ASN A 1 243 ? 34.093 -7.556 -34.527 1.00 81.31 243 ASN A CA 1
ATOM 1944 C C . ASN A 1 243 ? 32.675 -7.462 -33.933 1.00 81.31 243 ASN A C 1
ATOM 1946 O O . ASN A 1 243 ? 32.064 -8.473 -33.601 1.00 81.31 243 ASN A O 1
ATOM 1950 N N . HIS A 1 244 ? 32.169 -6.247 -33.742 1.00 80.38 244 HIS A N 1
ATOM 1951 C CA . HIS A 1 244 ? 30.818 -6.011 -33.271 1.00 80.38 244 HIS A CA 1
ATOM 1952 C C . HIS A 1 244 ? 30.241 -4.739 -33.908 1.00 80.38 244 HIS A C 1
ATOM 1954 O O . HIS A 1 244 ? 31.005 -3.821 -34.226 1.00 80.38 244 HIS A O 1
ATOM 1960 N N . PRO A 1 245 ? 28.909 -4.651 -34.037 1.00 83.44 245 PRO A N 1
ATOM 1961 C CA . PRO A 1 245 ? 28.227 -3.483 -34.585 1.00 83.44 245 PRO A CA 1
ATOM 1962 C C . PRO A 1 245 ? 28.460 -2.221 -33.750 1.00 83.44 245 PRO A C 1
ATOM 1964 O O . PRO A 1 245 ? 28.748 -2.278 -32.544 1.00 83.44 245 PRO A O 1
ATOM 1967 N N . ALA A 1 246 ? 28.350 -1.069 -34.411 1.00 83.69 246 ALA A N 1
ATOM 1968 C CA . ALA A 1 246 ? 28.400 0.240 -33.772 1.00 83.69 246 ALA A CA 1
ATOM 1969 C C . ALA A 1 246 ? 27.039 0.581 -33.143 1.00 83.69 246 ALA A C 1
ATOM 1971 O O . ALA A 1 246 ? 26.012 0.324 -33.767 1.00 83.69 246 ALA A O 1
ATOM 1972 N N . PRO A 1 247 ? 26.991 1.199 -31.955 1.00 84.00 247 PRO A N 1
ATOM 1973 C CA . PRO A 1 247 ? 25.754 1.770 -31.423 1.00 84.00 247 PRO A CA 1
ATOM 1974 C C . PRO A 1 247 ? 25.355 3.048 -32.187 1.00 84.00 247 PRO A C 1
ATOM 1976 O O . PRO A 1 247 ? 26.200 3.672 -32.827 1.00 84.00 247 PRO A O 1
ATOM 1979 N N . SER A 1 248 ? 24.102 3.506 -32.060 1.00 83.44 248 SER A N 1
ATOM 1980 C CA . SER A 1 248 ? 23.636 4.756 -32.706 1.00 83.44 248 SER A CA 1
ATOM 1981 C C . SER A 1 248 ? 24.258 6.040 -32.127 1.00 83.44 248 SER A C 1
ATOM 1983 O O . SER A 1 248 ? 24.100 7.113 -32.702 1.00 83.44 248 SER A O 1
ATOM 1985 N N . GLY A 1 249 ? 24.981 5.946 -31.007 1.00 76.06 249 GLY A N 1
ATOM 1986 C CA . GLY A 1 249 ? 25.661 7.072 -30.363 1.00 76.06 249 GLY A CA 1
ATOM 1987 C C . GLY A 1 249 ? 24.875 7.707 -29.209 1.00 76.06 249 GLY A C 1
ATOM 1988 O O . GLY A 1 249 ? 23.705 7.409 -28.963 1.00 76.06 249 GLY A O 1
ATOM 1989 N N . GLY A 1 250 ? 25.557 8.561 -28.440 1.00 81.56 250 GLY A N 1
ATOM 1990 C CA . GLY A 1 250 ? 25.007 9.169 -27.227 1.00 81.56 250 GLY A CA 1
ATOM 1991 C C . GLY A 1 250 ? 24.685 8.127 -26.150 1.00 81.56 250 GLY A C 1
ATOM 1992 O O . GLY A 1 250 ? 25.566 7.405 -25.683 1.00 81.56 250 GLY A O 1
ATOM 1993 N N . SER A 1 251 ? 23.419 8.072 -25.739 1.00 79.38 251 SER A N 1
ATOM 1994 C CA . SER A 1 251 ? 22.893 7.117 -24.751 1.00 79.38 251 SER A CA 1
ATOM 1995 C C . SER A 1 251 ? 21.845 6.160 -25.334 1.00 79.38 251 SER A C 1
ATOM 1997 O O . SER A 1 251 ? 21.140 5.494 -24.580 1.00 79.38 251 SER A O 1
ATOM 1999 N N . LEU A 1 252 ? 21.729 6.107 -26.663 1.00 85.62 252 LEU A N 1
ATOM 2000 C CA . LEU A 1 252 ? 20.834 5.209 -27.397 1.00 85.62 252 LEU A CA 1
ATOM 2001 C C . LEU A 1 252 ? 21.441 3.800 -27.503 1.00 85.62 252 LEU A C 1
ATOM 2003 O O . LEU A 1 252 ? 22.638 3.623 -27.284 1.00 85.62 252 LEU A O 1
ATOM 2007 N N . SER A 1 253 ? 20.632 2.793 -27.844 1.00 87.69 253 SER A N 1
ATOM 2008 C CA . SER A 1 253 ? 21.079 1.389 -27.981 1.00 87.69 253 SER A CA 1
ATOM 2009 C C . SER A 1 253 ? 21.477 0.677 -26.666 1.00 87.69 253 SER A C 1
ATOM 2011 O O . SER A 1 253 ? 22.118 -0.376 -26.698 1.00 87.69 253 SER A O 1
ATOM 2013 N N . SER A 1 254 ? 21.127 1.238 -25.502 1.00 89.44 254 SER A N 1
ATOM 2014 C CA . SER A 1 254 ? 21.233 0.566 -24.195 1.00 89.44 254 SER A CA 1
ATOM 2015 C C . SER A 1 254 ? 20.029 -0.344 -23.930 1.00 89.44 254 SER A C 1
ATOM 2017 O O . SER A 1 254 ? 18.904 -0.025 -24.311 1.00 89.44 254 SER A O 1
ATOM 2019 N N . ASN A 1 255 ? 20.246 -1.440 -23.201 1.00 93.19 255 ASN A N 1
ATOM 2020 C CA . ASN A 1 255 ? 19.162 -2.347 -22.812 1.00 93.19 255 ASN A CA 1
ATOM 2021 C C . ASN A 1 255 ? 18.215 -1.677 -21.809 1.00 93.19 255 ASN A C 1
ATOM 2023 O O . ASN A 1 255 ? 17.004 -1.670 -22.013 1.00 93.19 255 ASN A O 1
ATOM 2027 N N . VAL A 1 256 ? 18.759 -1.058 -20.759 1.00 93.75 256 VAL A N 1
ATOM 2028 C CA . VAL A 1 256 ? 17.968 -0.280 -19.800 1.00 93.75 256 VAL A CA 1
ATOM 2029 C C . VAL A 1 256 ? 18.543 1.124 -19.653 1.00 93.75 256 VAL A C 1
ATOM 2031 O O . VAL A 1 256 ? 19.747 1.303 -19.457 1.00 93.75 256 VAL A O 1
ATOM 2034 N N . ARG A 1 257 ? 17.685 2.144 -19.724 1.00 92.31 257 ARG A N 1
ATOM 2035 C CA . ARG A 1 257 ? 18.092 3.541 -19.532 1.00 92.31 257 ARG A CA 1
ATOM 2036 C C . ARG A 1 257 ? 17.059 4.324 -18.741 1.00 92.31 257 ARG A C 1
ATOM 2038 O O . ARG A 1 257 ? 15.916 4.419 -19.173 1.00 92.31 257 ARG A O 1
ATOM 2045 N N . PHE A 1 258 ? 17.505 5.003 -17.687 1.00 93.31 258 PHE A N 1
ATOM 2046 C CA . PHE A 1 258 ? 16.739 6.060 -17.024 1.00 93.31 258 PHE A CA 1
ATOM 2047 C C . PHE A 1 258 ? 17.382 7.424 -17.289 1.00 93.31 258 PHE A C 1
ATOM 2049 O O . PHE A 1 258 ? 18.577 7.620 -17.060 1.00 93.31 258 PHE A O 1
ATOM 2056 N N . ALA A 1 259 ? 16.590 8.361 -17.805 1.00 92.06 259 ALA A N 1
ATOM 2057 C CA . ALA A 1 259 ? 17.001 9.722 -18.125 1.00 92.06 259 ALA A CA 1
ATOM 2058 C C . ALA A 1 259 ? 16.168 10.724 -17.319 1.00 92.06 259 ALA A C 1
ATOM 2060 O O . ALA A 1 259 ? 14.971 10.856 -17.563 1.00 92.06 259 ALA A O 1
ATOM 2061 N N . GLY A 1 260 ? 16.794 11.397 -16.353 1.00 90.94 260 GLY A N 1
ATOM 2062 C CA . GLY A 1 260 ? 16.156 12.435 -15.545 1.00 90.94 260 GLY A CA 1
ATOM 2063 C C . GLY A 1 260 ? 15.096 11.921 -14.566 1.00 90.94 260 GLY A C 1
ATOM 2064 O O . GLY A 1 260 ? 14.211 12.676 -14.180 1.00 90.94 260 GLY A O 1
ATOM 2065 N N . VAL A 1 261 ? 15.151 10.642 -14.179 1.00 94.00 261 VAL A N 1
ATOM 2066 C CA . VAL A 1 261 ? 14.164 10.041 -13.268 1.00 94.00 261 VAL A CA 1
ATOM 2067 C C . VAL A 1 261 ? 14.447 10.459 -11.821 1.00 94.00 261 VAL A C 1
ATOM 2069 O O . VAL A 1 261 ? 15.589 10.414 -11.364 1.00 94.00 261 VAL A O 1
ATOM 2072 N N . LYS A 1 262 ? 13.407 10.819 -11.068 1.00 94.25 262 LYS A N 1
ATOM 2073 C CA . LYS A 1 262 ? 13.456 11.014 -9.610 1.00 94.25 262 LYS A CA 1
ATOM 2074 C C . LYS A 1 262 ? 12.892 9.783 -8.907 1.00 94.25 262 LYS A C 1
ATOM 2076 O O . LYS A 1 262 ? 11.835 9.285 -9.282 1.00 94.25 262 LYS A O 1
ATOM 2081 N N . TYR A 1 263 ? 13.583 9.283 -7.884 1.00 93.25 263 TYR A N 1
ATOM 2082 C CA . TYR A 1 263 ? 13.148 8.100 -7.120 1.00 93.25 263 TYR A CA 1
ATOM 2083 C C . TYR A 1 263 ? 12.981 6.834 -7.983 1.00 93.25 263 TYR A C 1
ATOM 2085 O O . TYR A 1 263 ? 12.007 6.096 -7.840 1.00 93.25 263 TYR A O 1
ATOM 2093 N N . GLY A 1 264 ? 13.915 6.605 -8.911 1.00 92.25 264 GLY A N 1
ATOM 2094 C CA . GLY A 1 264 ? 13.941 5.397 -9.734 1.00 92.25 264 GLY A CA 1
ATOM 2095 C C . GLY A 1 264 ? 14.751 4.265 -9.101 1.00 92.25 264 GLY A C 1
ATOM 2096 O O . GLY A 1 264 ? 15.719 4.528 -8.387 1.00 92.25 264 GLY A O 1
ATOM 2097 N N . TYR A 1 265 ? 14.397 3.011 -9.393 1.00 93.81 265 TYR A N 1
ATOM 2098 C CA . TYR A 1 265 ? 15.194 1.850 -8.982 1.00 93.81 265 TYR A CA 1
ATOM 2099 C C . TYR A 1 265 ? 15.257 0.757 -10.054 1.00 93.81 265 TYR A C 1
ATOM 2101 O O . TYR A 1 265 ? 14.346 0.585 -10.866 1.00 93.81 265 TYR A O 1
ATOM 2109 N N . ILE A 1 266 ? 16.358 0.006 -10.030 1.00 93.75 266 ILE A N 1
ATOM 2110 C CA . ILE A 1 266 ? 16.583 -1.188 -10.844 1.00 93.75 266 ILE A CA 1
ATOM 2111 C C . ILE A 1 266 ? 17.062 -2.286 -9.912 1.00 93.75 266 ILE A C 1
ATOM 2113 O O . ILE A 1 266 ? 18.046 -2.105 -9.197 1.00 93.75 266 ILE A O 1
ATOM 2117 N N . GLU A 1 267 ? 16.383 -3.421 -9.935 1.00 94.50 267 GLU A N 1
ATOM 2118 C CA . GLU A 1 267 ? 16.677 -4.540 -9.050 1.00 94.50 267 GLU A CA 1
ATOM 2119 C C . GLU A 1 267 ? 16.695 -5.842 -9.848 1.00 94.50 267 GLU A C 1
ATOM 2121 O O . GLU A 1 267 ? 15.840 -6.078 -10.690 1.00 94.50 267 GLU A O 1
ATOM 2126 N N . ASP A 1 268 ? 17.668 -6.710 -9.595 1.00 95.38 268 ASP A N 1
ATOM 2127 C CA . ASP A 1 268 ? 17.665 -8.069 -10.144 1.00 95.38 268 ASP A CA 1
ATOM 2128 C C . ASP A 1 268 ? 17.463 -8.162 -11.679 1.00 95.38 268 ASP A C 1
ATOM 2130 O O . ASP A 1 268 ? 16.770 -9.039 -12.188 1.00 95.38 268 ASP A O 1
ATOM 2134 N N . ILE A 1 269 ? 18.123 -7.285 -12.444 1.00 95.75 269 ILE A N 1
ATOM 2135 C CA . ILE A 1 269 ? 18.126 -7.340 -13.916 1.00 95.75 269 ILE A CA 1
ATOM 2136 C C . ILE A 1 269 ? 19.380 -8.045 -14.439 1.00 95.75 269 ILE A C 1
ATOM 2138 O O . ILE A 1 269 ? 20.493 -7.785 -13.978 1.00 95.75 269 ILE A O 1
ATOM 2142 N N . LYS A 1 270 ? 19.213 -8.935 -15.424 1.00 95.62 270 LYS A N 1
ATOM 2143 C CA . LYS A 1 270 ? 20.317 -9.506 -16.216 1.00 95.62 270 LYS A CA 1
ATOM 2144 C C . LYS A 1 270 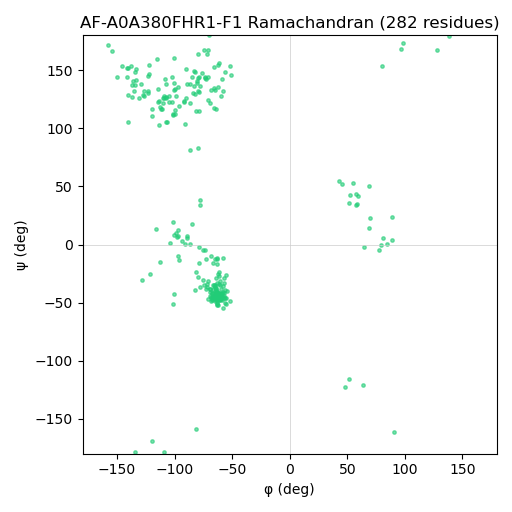? 20.293 -8.905 -17.616 1.00 95.62 270 LYS A C 1
ATOM 2146 O O . LYS A 1 270 ? 19.284 -8.983 -18.302 1.00 95.62 270 LYS A O 1
ATOM 2151 N N . SER A 1 271 ? 21.405 -8.343 -18.068 1.00 94.69 271 SER A N 1
ATOM 2152 C CA . SER A 1 271 ? 21.518 -7.836 -19.437 1.00 94.69 271 SER A CA 1
ATOM 2153 C C . SER A 1 271 ? 22.259 -8.818 -20.332 1.00 94.69 271 SER A C 1
ATOM 2155 O O . SER A 1 271 ? 23.271 -9.381 -19.921 1.00 94.69 271 SER A O 1
ATOM 2157 N N . ILE A 1 272 ? 21.770 -8.984 -21.556 1.00 94.38 272 ILE A N 1
ATOM 2158 C CA . ILE A 1 272 ? 22.297 -9.879 -22.587 1.00 94.38 272 ILE A CA 1
ATOM 2159 C C . ILE A 1 272 ? 22.470 -9.056 -23.871 1.00 94.38 272 ILE A C 1
ATOM 2161 O O . ILE A 1 272 ? 21.643 -8.191 -24.156 1.00 94.38 272 ILE A O 1
ATOM 2165 N N . ASP A 1 273 ? 23.576 -9.261 -24.588 1.00 91.50 273 ASP A N 1
ATOM 2166 C CA . ASP A 1 273 ? 23.830 -8.730 -25.936 1.00 91.50 273 ASP A CA 1
ATOM 2167 C C . ASP A 1 273 ? 23.423 -7.263 -26.155 1.00 91.50 273 ASP A C 1
ATOM 2169 O O . ASP A 1 273 ? 22.676 -6.920 -27.069 1.00 91.50 273 ASP A O 1
ATOM 2173 N N . ALA A 1 274 ? 23.932 -6.372 -25.301 1.00 88.44 274 ALA A N 1
ATOM 2174 C CA . ALA A 1 274 ? 23.718 -4.933 -25.429 1.00 88.44 274 ALA A CA 1
ATOM 2175 C C . ALA A 1 274 ? 24.658 -4.300 -26.482 1.00 88.44 274 ALA A C 1
ATOM 2177 O O . ALA A 1 274 ? 25.831 -4.673 -26.612 1.00 88.44 274 ALA A O 1
ATOM 2178 N N . LEU A 1 275 ? 24.153 -3.311 -27.229 1.00 83.94 275 LEU A N 1
ATOM 2179 C CA . LEU A 1 275 ? 24.922 -2.543 -28.225 1.00 83.94 275 LEU A CA 1
ATOM 2180 C C . LEU A 1 275 ? 25.746 -1.407 -27.600 1.00 83.94 275 LEU A C 1
ATOM 2182 O O . LEU A 1 275 ? 26.888 -1.184 -27.998 1.00 83.94 275 LEU A O 1
ATOM 2186 N N . LEU A 1 276 ? 25.182 -0.716 -26.609 1.00 82.31 276 LEU A N 1
ATOM 2187 C CA . LEU A 1 276 ? 25.851 0.224 -25.692 1.00 82.31 276 LEU A CA 1
ATOM 2188 C C . LEU A 1 276 ? 25.907 -0.428 -24.278 1.00 82.31 276 LEU A C 1
ATOM 2190 O O . LEU A 1 276 ? 25.433 -1.556 -24.136 1.00 82.31 276 LEU A O 1
ATOM 2194 N N . PRO A 1 277 ? 26.444 0.201 -23.201 1.00 78.00 277 PRO A N 1
ATOM 2195 C CA . PRO A 1 277 ? 26.372 -0.372 -21.863 1.00 78.00 277 PRO A CA 1
ATOM 2196 C C . PRO A 1 277 ? 24.959 -0.791 -21.477 1.00 78.00 277 PRO A C 1
ATOM 2198 O O . PRO A 1 277 ? 23.975 -0.133 -21.827 1.00 78.00 277 PRO A O 1
ATOM 2201 N N . TRP A 1 278 ? 24.904 -1.877 -20.713 1.00 76.31 278 TRP A N 1
ATOM 2202 C CA . TRP A 1 278 ? 23.674 -2.522 -20.284 1.00 76.31 278 TRP A CA 1
ATOM 2203 C C . TRP A 1 278 ? 22.729 -1.601 -19.500 1.00 76.31 278 TRP A C 1
ATOM 2205 O O . TRP A 1 278 ? 21.513 -1.695 -19.666 1.00 76.31 278 TRP A O 1
ATOM 2215 N N . PHE A 1 279 ? 23.287 -0.693 -18.694 1.00 81.25 279 PHE A N 1
ATOM 2216 C CA . PHE A 1 279 ? 22.553 0.305 -17.926 1.00 81.25 279 PHE A CA 1
ATOM 2217 C C . PHE A 1 279 ? 23.218 1.679 -18.007 1.00 81.25 279 PHE A C 1
ATOM 2219 O O . PHE A 1 279 ? 24.444 1.799 -17.933 1.00 81.25 279 PHE A O 1
ATOM 2226 N N . ARG A 1 280 ? 22.393 2.726 -18.111 1.00 78.56 280 ARG A N 1
ATOM 2227 C CA . ARG A 1 280 ? 22.790 4.117 -17.870 1.00 78.56 280 ARG A CA 1
ATOM 2228 C C . ARG A 1 280 ? 21.735 4.859 -17.056 1.00 78.56 280 ARG A C 1
ATOM 2230 O O . ARG A 1 280 ? 20.544 4.788 -17.364 1.00 78.56 280 ARG A O 1
ATOM 2237 N N . TYR A 1 281 ? 22.211 5.636 -16.088 1.00 76.12 281 TYR A N 1
ATOM 2238 C CA . TYR A 1 281 ? 21.428 6.609 -15.335 1.00 76.12 281 TYR A CA 1
ATOM 2239 C C . TYR A 1 281 ? 21.942 8.013 -15.643 1.00 76.12 281 TYR A C 1
ATOM 2241 O O . TYR A 1 281 ? 23.125 8.286 -15.444 1.00 76.12 281 TYR A O 1
ATOM 2249 N N . TYR A 1 282 ? 21.072 8.894 -16.129 1.00 69.00 282 TYR A N 1
ATOM 2250 C CA . TYR A 1 282 ? 21.390 10.310 -16.304 1.00 69.00 282 TYR A CA 1
ATOM 2251 C C . TYR A 1 282 ? 20.601 11.131 -15.296 1.00 69.00 282 TYR A C 1
ATOM 2253 O O . TYR A 1 282 ? 19.372 11.085 -15.286 1.00 69.00 282 TYR A O 1
ATOM 2261 N N . LEU A 1 283 ? 21.319 11.889 -14.473 1.00 58.78 283 LEU A N 1
ATOM 2262 C CA . LEU A 1 283 ? 20.751 13.008 -13.737 1.00 58.78 283 LEU A CA 1
ATOM 2263 C C . LEU A 1 283 ? 20.660 14.168 -14.737 1.00 58.78 283 LEU A C 1
ATOM 2265 O O . LEU A 1 283 ? 21.688 14.577 -15.279 1.00 58.78 283 LEU A O 1
ATOM 2269 N N . CYS A 1 284 ? 19.439 14.590 -15.058 1.00 54.56 284 CYS A N 1
ATOM 2270 C CA . CYS A 1 284 ? 19.191 15.833 -15.788 1.00 54.56 284 CYS A CA 1
ATOM 2271 C C . CYS A 1 284 ? 19.202 17.005 -14.808 1.00 54.56 284 CYS A C 1
ATOM 2273 O O . CYS A 1 284 ? 18.733 16.803 -13.663 1.00 54.56 284 CYS A O 1
#

Nearest PDB structures (foldseek):
  3suc-assembly1_A  TM=9.324E-01  e=3.991E-08  Salasvirus phi29
  3gq7-assembly1_A  TM=8.450E-01  e=1.443E-07  Salasvirus phi29
  8jaz-assembly2_B  TM=6.054E-01  e=3.988E-06  Azotobacter chroococcum NCIMB 8003
  2pyg-assembly1_A  TM=6.413E-01  e=2.212E-05  unclassified
  7c7d-assembly1_A  TM=6.261E-01  e=1.294E-03  Streptomyces thermodiastaticus

Radius of gyration: 34.19 Å; Cα contacts (8 Å, |Δi|>4): 498; chains: 1; bounding box: 73×82×85 Å

pLDDT: mean 92.53, std 7.4, range [54.56, 98.44]